Protein AF-A0A1C7MAW8-F1 (afdb_monomer)

InterPro domains:
  IPR027267 AH/BAR domain superfamily [G3DSA:1.20.1270.60] (15-194)
  IPR027267 AH/BAR domain superfamily [SSF103657] (23-193)

Radius of gyration: 34.43 Å; Cα contacts (8 Å, |Δi|>4): 102; chains: 1; bounding box: 70×34×112 Å

Foldseek 3Di:
DDPLDPVVVPPPDDDDPPDPCVQVLNSQCPVPNVSVVNVLVVLVVVLVVLVVVVVVLVCCLPPPLVVVLVVLVVVLVVCCVVCVPPDDPVVNVVSVVVSVVSVVVSVVSVVVCVSVVVSVVSVLSVVLVVLVVVLVVLVVQLVVLVVQLVVLVVLLVVLVVVLVVDDDPVNVVSVVVNVVSVVVNVVSCVRNPVSVVVSVVSVVVSSVSVVVVCVCPPPVVVPD

Secondary structure (DSSP, 8-state):
--TT-GGGGS-TT---TT-GGG-HHHHTTTTTTHHHHHHHHHHHHHHHHHHHHHHHHHHIIIIIIHHHHHHHHHHHHHHHHHHTTTS-HHHHHHHHHHHHHHHHHHHHHHHTTHHHHHHHTTTTHHHHHHHHHHHHHHHHHHHHHHHHHHHHHHHHHHHHHHHHH--THHHHHHHHHHHHHHHHHHHHHHHHHHHHHHHHHHHHHHHHHHHHHHHHHSGGGG--

Sequence (224 aa):
VSTMSLSKYARSGSSDFVNRSLNFCNVIWGLGDEGIEVLFACMCGAMRTMEELGNFWKERCMQIQAGYIQVFTEMWGEYRGARAACVTGDTLARDGQVGSSHLLIIQQIKMEGQTAAFLHKHTYQVPIEKEFKMKQMQELYVNKAWEKYELDCMRINSYTAQSMLMQGKNLEKIQLKLEWVQQTVQVNEHGYVPERMVLTRISLCIKSSLNSVQRRHGPEAQTQ

Mean predicted aligned error: 13.98 Å

Nearest PDB structures (foldseek):
  5c1f-assembly1_B  TM=7.048E-01  e=1.863E-04  Schizosaccharomyces pombe 972h-
  8otz-assembly1_DR  TM=4.138E-01  e=9.899E-01  Bos taurus
  5i6j-assembly1_A-2  TM=4.059E-01  e=1.827E+00  Homo sapiens
  8otz-assembly1_EP  TM=3.885E-01  e=6.221E+00  Bos taurus

pLDDT: mean 76.22, std 15.71, range [33.53, 96.44]

Structure (mmCIF, N/CA/C/O backbone):
data_AF-A0A1C7MAW8-F1
#
_entry.id   AF-A0A1C7MAW8-F1
#
loop_
_atom_site.group_PDB
_atom_site.id
_atom_site.type_symbol
_atom_site.label_atom_id
_atom_site.label_alt_id
_atom_site.label_comp_id
_atom_site.label_asym_id
_atom_site.label_entity_id
_atom_site.label_seq_id
_atom_site.pdbx_PDB_ins_code
_atom_site.Cartn_x
_atom_site.Cartn_y
_atom_site.Cartn_z
_atom_site.occupancy
_atom_site.B_iso_or_equiv
_atom_site.auth_seq_id
_atom_site.auth_comp_id
_atom_site.auth_asym_id
_atom_site.auth_atom_id
_atom_site.pdbx_PDB_model_num
ATOM 1 N N . VAL A 1 1 ? 6.101 -17.598 -21.748 1.00 38.59 1 VAL A N 1
ATOM 2 C CA . VAL A 1 1 ? 4.796 -17.408 -21.071 1.00 38.59 1 VAL A CA 1
ATOM 3 C C . VAL A 1 1 ? 4.939 -16.208 -20.154 1.00 38.59 1 VAL A C 1
ATOM 5 O O . VAL A 1 1 ? 5.623 -16.308 -19.145 1.00 38.59 1 VAL A O 1
ATOM 8 N N . SER A 1 2 ? 4.429 -15.048 -20.567 1.00 33.53 2 SER A N 1
ATOM 9 C CA . SER A 1 2 ? 4.632 -13.782 -19.853 1.00 33.53 2 SER A CA 1
ATOM 10 C C . SER A 1 2 ? 3.857 -13.779 -18.537 1.00 33.53 2 SER A C 1
ATOM 12 O O . SER A 1 2 ? 2.629 -13.731 -18.522 1.00 33.53 2 SER A O 1
ATOM 14 N N . THR A 1 3 ? 4.580 -13.806 -17.424 1.00 42.62 3 THR A N 1
ATOM 15 C CA . THR A 1 3 ? 4.057 -13.748 -16.049 1.00 42.62 3 THR A CA 1
ATOM 16 C C . THR A 1 3 ? 3.387 -12.415 -15.694 1.00 42.62 3 THR A C 1
ATOM 18 O O . THR A 1 3 ? 2.818 -12.293 -14.615 1.00 42.62 3 THR A O 1
ATOM 21 N N . MET A 1 4 ? 3.400 -11.435 -16.603 1.00 45.38 4 MET A N 1
ATOM 22 C CA . MET A 1 4 ? 2.827 -10.097 -16.410 1.00 45.38 4 MET A CA 1
ATOM 23 C C . MET A 1 4 ? 1.410 -9.930 -16.973 1.00 45.38 4 MET A C 1
ATOM 25 O O . MET A 1 4 ? 0.838 -8.847 -16.881 1.00 45.38 4 MET A O 1
ATOM 29 N N . SER A 1 5 ? 0.824 -10.973 -17.571 1.00 47.81 5 SER A N 1
ATOM 30 C CA . SER A 1 5 ? -0.522 -10.846 -18.131 1.00 47.81 5 SER A CA 1
ATOM 31 C C . SER A 1 5 ? -1.580 -10.935 -17.031 1.00 47.81 5 SER A C 1
ATOM 33 O O . SER A 1 5 ? -1.914 -12.015 -16.539 1.00 47.81 5 SER A O 1
ATOM 35 N N . LEU A 1 6 ? -2.148 -9.781 -16.679 1.00 53.53 6 LEU A N 1
ATOM 36 C CA . LEU A 1 6 ? -3.289 -9.652 -15.763 1.00 53.53 6 LEU A CA 1
ATOM 37 C C . LEU A 1 6 ? -4.597 -10.217 -16.344 1.00 53.53 6 LEU A C 1
ATOM 39 O O . LEU A 1 6 ? -5.614 -10.244 -15.654 1.00 53.53 6 LEU A O 1
ATOM 43 N N . SER A 1 7 ? -4.572 -10.725 -17.581 1.00 54.69 7 SER A N 1
ATOM 44 C CA . SER A 1 7 ? -5.723 -11.342 -18.250 1.00 54.69 7 SER A CA 1
ATOM 45 C C . SER A 1 7 ? -6.338 -12.500 -17.463 1.00 54.69 7 SER A C 1
ATOM 47 O O . SER A 1 7 ? -7.539 -12.716 -17.556 1.00 54.69 7 SER A O 1
ATOM 49 N N . LYS A 1 8 ? -5.562 -13.198 -16.624 1.00 50.53 8 LYS A N 1
ATOM 50 C CA . LYS A 1 8 ? -6.087 -14.265 -15.753 1.00 50.53 8 LYS A CA 1
ATOM 51 C C . LYS A 1 8 ? -7.012 -13.766 -14.632 1.00 50.53 8 LYS A C 1
ATOM 53 O O . LYS A 1 8 ? -7.765 -14.561 -14.082 1.00 50.53 8 LYS A O 1
ATOM 58 N N . TYR A 1 9 ? -6.957 -12.476 -14.292 1.00 54.62 9 TYR A N 1
ATOM 59 C CA . TYR A 1 9 ? -7.864 -11.842 -13.328 1.00 54.62 9 TYR A CA 1
ATOM 60 C C . TYR A 1 9 ? -9.061 -11.166 -14.014 1.00 54.62 9 TYR A C 1
ATOM 62 O O . TYR A 1 9 ? -10.001 -10.746 -13.339 1.00 54.62 9 TYR A O 1
ATOM 70 N N . ALA A 1 10 ? -9.061 -11.081 -15.349 1.00 51.09 10 ALA A N 1
ATOM 71 C CA . ALA A 1 10 ? -10.217 -10.629 -16.105 1.00 51.09 10 ALA A CA 1
ATOM 72 C C . ALA A 1 10 ? -11.251 -11.763 -16.151 1.00 51.09 10 ALA A C 1
ATOM 74 O O . ALA A 1 10 ? -10.981 -12.857 -16.648 1.00 51.09 10 ALA A O 1
ATOM 75 N N . ARG A 1 11 ? -12.446 -11.525 -15.601 1.00 48.31 11 ARG A N 1
ATOM 76 C CA . ARG A 1 11 ? -13.537 -12.502 -15.650 1.00 48.31 11 ARG A CA 1
ATOM 77 C C . ARG A 1 11 ? -13.941 -12.746 -17.105 1.00 48.31 11 ARG A C 1
ATOM 79 O O . ARG A 1 11 ? -14.408 -11.835 -17.783 1.00 48.31 11 ARG A O 1
ATOM 86 N N . SER A 1 12 ? -13.755 -13.984 -17.562 1.00 44.22 12 SER A N 1
ATOM 87 C CA . SER A 1 12 ? -14.190 -14.462 -18.876 1.00 44.22 12 SER A CA 1
ATOM 88 C C . SER A 1 12 ? -15.713 -14.335 -18.983 1.00 44.22 12 SER A C 1
ATOM 90 O O . SER A 1 12 ? -16.432 -15.103 -18.345 1.00 44.22 12 SER A O 1
ATOM 92 N N . GLY A 1 13 ? -16.201 -13.338 -19.730 1.00 45.41 13 GLY A N 1
ATOM 93 C CA . GLY A 1 13 ? -17.615 -13.260 -20.115 1.00 45.41 13 GLY A CA 1
ATOM 94 C C . GLY A 1 13 ? -18.337 -11.912 -20.012 1.00 45.41 13 GLY A C 1
ATOM 95 O O . GLY A 1 13 ? -19.548 -11.913 -20.199 1.00 45.41 13 GLY A O 1
ATOM 96 N N . SER A 1 14 ? -17.686 -10.774 -19.739 1.00 34.75 14 SER A N 1
ATOM 97 C CA . SER A 1 14 ? -18.405 -9.483 -19.755 1.00 34.75 14 SER A CA 1
ATOM 98 C C . SER A 1 14 ? -18.149 -8.706 -21.039 1.00 34.75 14 SER A C 1
ATOM 100 O O . SER A 1 14 ? -17.059 -8.178 -21.249 1.00 34.75 14 SER A O 1
ATOM 102 N N . SER A 1 15 ? -19.194 -8.621 -21.858 1.00 39.16 15 SER A N 1
ATOM 103 C CA . SER A 1 15 ? -19.347 -7.612 -22.902 1.00 39.16 15 SER A CA 1
ATOM 104 C C . SER A 1 15 ? -19.136 -6.211 -22.309 1.00 39.16 15 SER A C 1
ATOM 106 O O . SER A 1 15 ? -19.594 -5.920 -21.203 1.00 39.16 15 SER A O 1
ATOM 108 N N . ASP A 1 16 ? -18.454 -5.377 -23.084 1.00 40.81 16 ASP A N 1
ATOM 109 C CA . ASP A 1 16 ? -18.512 -3.916 -23.086 1.00 40.81 16 ASP A CA 1
ATOM 110 C C . ASP A 1 16 ? -17.850 -3.116 -21.948 1.00 40.81 16 ASP A C 1
ATOM 112 O O . ASP A 1 16 ? -18.243 -3.101 -20.781 1.00 40.81 16 ASP A O 1
ATOM 116 N N . PHE A 1 17 ? -16.896 -2.292 -22.391 1.00 46.22 17 PHE A N 1
ATOM 117 C CA . PHE A 1 17 ? -16.191 -1.188 -21.726 1.00 46.22 17 PHE A CA 1
ATOM 118 C C . PHE A 1 17 ? -17.097 -0.079 -21.134 1.00 46.22 17 PHE A C 1
ATOM 120 O O . PHE A 1 17 ? -16.620 0.998 -20.787 1.00 46.22 17 PHE A O 1
ATOM 127 N N . VAL A 1 18 ? -18.403 -0.313 -20.989 1.00 48.59 18 VAL A N 1
ATOM 128 C CA . VAL A 1 18 ? -19.394 0.684 -20.548 1.00 48.59 18 VAL A CA 1
ATOM 129 C C . VAL A 1 18 ? -19.549 0.710 -19.022 1.00 48.59 18 VAL A C 1
ATOM 131 O O . VAL A 1 18 ? -20.085 1.664 -18.453 1.00 48.59 18 VAL A O 1
ATOM 134 N N . ASN A 1 19 ? -19.057 -0.301 -18.302 1.00 44.66 19 ASN A N 1
ATOM 135 C CA . ASN A 1 19 ? -19.299 -0.386 -16.868 1.00 44.66 19 ASN A CA 1
ATOM 136 C C . ASN A 1 19 ? -18.197 0.309 -16.050 1.00 44.66 19 ASN A C 1
ATOM 138 O O . ASN A 1 19 ? -17.104 -0.219 -15.863 1.00 44.66 19 ASN A O 1
ATOM 142 N N . ARG A 1 20 ? -18.514 1.478 -15.475 1.00 50.97 20 ARG A N 1
ATOM 143 C CA . ARG A 1 20 ? -17.666 2.245 -14.533 1.00 50.97 20 ARG A CA 1
ATOM 144 C C . ARG A 1 20 ? -17.160 1.406 -13.340 1.00 50.97 20 ARG A C 1
ATOM 146 O O . ARG A 1 20 ? -16.199 1.802 -12.675 1.00 50.97 20 ARG A O 1
ATOM 153 N N . SER A 1 21 ? -17.791 0.258 -13.080 1.00 50.59 21 SER A N 1
ATOM 154 C CA . SER A 1 21 ? -17.375 -0.752 -12.097 1.00 50.59 21 SER A CA 1
ATOM 155 C C . SER A 1 21 ? -16.121 -1.551 -12.491 1.00 50.59 21 SER A C 1
ATOM 157 O O . SER A 1 21 ? -15.461 -2.077 -11.603 1.00 50.59 21 SER A O 1
ATOM 159 N N . LEU A 1 22 ? -15.740 -1.579 -13.775 1.00 51.81 22 LEU A N 1
ATOM 160 C CA . LEU A 1 22 ? -14.508 -2.200 -14.286 1.00 51.81 22 LEU A CA 1
ATOM 161 C C . LEU A 1 22 ? -13.339 -1.215 -14.417 1.00 51.81 22 LEU A C 1
ATOM 163 O O . LEU A 1 22 ? -12.271 -1.593 -14.896 1.00 51.81 22 LEU A O 1
ATOM 167 N N . ASN A 1 23 ? -13.503 0.043 -13.983 1.00 57.81 23 ASN A N 1
ATOM 168 C CA . ASN A 1 23 ? -12.358 0.939 -13.847 1.00 57.81 23 ASN A CA 1
ATOM 169 C C . ASN A 1 23 ? -11.307 0.238 -12.987 1.00 57.81 23 ASN A C 1
ATOM 171 O O . ASN A 1 23 ? -11.624 -0.193 -11.884 1.00 57.81 23 ASN A O 1
ATOM 175 N N . PHE A 1 24 ? -10.082 0.128 -13.500 1.00 60.03 24 PHE A N 1
ATOM 176 C CA . PHE A 1 24 ? -8.960 -0.545 -12.847 1.00 60.03 24 PHE A CA 1
ATOM 177 C C . PHE A 1 24 ? -8.891 -0.203 -11.346 1.00 60.03 24 PHE A C 1
ATOM 179 O O . PHE A 1 24 ? -8.982 -1.097 -10.509 1.00 60.03 24 PHE A O 1
ATOM 186 N N . CYS A 1 25 ? -8.948 1.080 -10.978 1.00 61.06 25 CYS A N 1
ATOM 187 C CA . CYS A 1 25 ? -8.976 1.525 -9.579 1.00 61.06 25 CYS A CA 1
ATOM 188 C C . CYS A 1 25 ? -10.158 1.045 -8.710 1.00 61.06 25 CYS A C 1
ATOM 190 O O . CYS A 1 25 ? -10.098 1.230 -7.503 1.00 61.06 25 CYS A O 1
ATOM 192 N N . ASN A 1 26 ? -11.219 0.451 -9.253 1.00 62.38 26 ASN A N 1
ATOM 193 C CA . ASN A 1 26 ? -12.349 -0.098 -8.492 1.00 62.38 26 ASN A CA 1
ATOM 194 C C . ASN A 1 26 ? -12.250 -1.617 -8.276 1.00 62.38 26 ASN A C 1
ATOM 196 O O . ASN A 1 26 ? -12.883 -2.130 -7.358 1.00 62.38 26 ASN A O 1
ATOM 200 N N . VAL A 1 27 ? -11.445 -2.326 -9.074 1.00 65.62 27 VAL A N 1
ATOM 201 C CA . VAL A 1 27 ? -11.355 -3.800 -9.057 1.00 65.62 27 VAL A CA 1
ATOM 202 C C . VAL A 1 27 ? -10.158 -4.303 -8.238 1.00 65.62 27 VAL A C 1
ATOM 204 O O . VAL A 1 27 ? -10.189 -5.412 -7.715 1.00 65.62 27 VAL A O 1
ATOM 207 N N . ILE A 1 28 ? -9.119 -3.480 -8.073 1.00 66.75 28 ILE A N 1
ATOM 208 C CA . ILE A 1 28 ? -7.830 -3.891 -7.481 1.00 66.75 28 ILE A CA 1
ATOM 209 C C . ILE A 1 28 ? -7.910 -4.159 -5.967 1.00 66.75 28 ILE A C 1
ATOM 211 O O . ILE A 1 28 ? -7.072 -4.872 -5.430 1.00 66.75 28 ILE A O 1
ATOM 215 N N . TRP A 1 29 ? -8.894 -3.609 -5.252 1.00 69.69 29 TRP A N 1
ATOM 216 C CA . TRP A 1 29 ? -8.826 -3.552 -3.784 1.00 69.69 29 TRP A CA 1
ATOM 217 C C . TRP A 1 29 ? -8.996 -4.893 -3.059 1.00 69.69 29 TRP A C 1
ATOM 219 O O . TRP A 1 29 ? -8.574 -4.969 -1.915 1.00 69.69 29 TRP A O 1
ATOM 229 N N . GLY A 1 30 ? -9.524 -5.944 -3.702 1.00 66.12 30 GLY A N 1
ATOM 230 C CA . GLY A 1 30 ? -9.564 -7.307 -3.142 1.00 66.12 30 GLY A CA 1
ATOM 231 C C . GLY A 1 30 ? -10.107 -7.420 -1.704 1.00 66.12 30 GLY A C 1
ATOM 232 O O . GLY A 1 30 ? -10.677 -6.485 -1.146 1.00 66.12 30 GLY A O 1
ATOM 233 N N . LEU A 1 31 ? -9.951 -8.591 -1.089 1.00 63.53 31 LEU A N 1
ATOM 234 C CA . LEU A 1 31 ? -9.988 -8.719 0.370 1.00 63.53 31 LEU A CA 1
ATOM 235 C C . LEU A 1 31 ? -8.561 -8.462 0.866 1.00 63.53 31 LEU A C 1
ATOM 237 O O . LEU A 1 31 ? -7.639 -9.100 0.378 1.00 63.53 31 LEU A O 1
ATOM 241 N N . GLY A 1 32 ? -8.369 -7.514 1.786 1.00 68.50 32 GLY A N 1
ATOM 242 C CA . GLY A 1 32 ? -7.041 -7.226 2.345 1.00 68.50 32 GLY A CA 1
ATOM 243 C C . GLY A 1 32 ? -6.058 -6.529 1.394 1.00 68.50 32 GLY A C 1
ATOM 244 O O . GLY A 1 32 ? -4.858 -6.693 1.563 1.00 68.50 32 GLY A O 1
ATOM 245 N N . ASP A 1 33 ? -6.537 -5.760 0.407 1.00 74.44 33 ASP A N 1
ATOM 246 C CA . ASP A 1 33 ? -5.700 -4.936 -0.485 1.00 74.44 33 ASP A CA 1
ATOM 247 C C . ASP A 1 33 ? -4.689 -5.690 -1.380 1.00 74.44 33 ASP A C 1
ATOM 249 O O . ASP A 1 33 ? -3.777 -5.071 -1.932 1.00 74.44 33 ASP A O 1
ATOM 253 N N . GLU A 1 34 ? -4.861 -6.997 -1.602 1.00 71.81 34 GLU A N 1
ATOM 254 C CA . GLU A 1 34 ? -3.909 -7.839 -2.356 1.00 71.81 34 GLU A CA 1
ATOM 255 C C . GLU A 1 34 ? -3.533 -7.290 -3.746 1.00 71.81 34 GLU A C 1
ATOM 257 O O . GLU A 1 34 ? -2.407 -7.458 -4.221 1.00 71.81 34 GLU A O 1
ATOM 262 N N . GLY A 1 35 ? -4.448 -6.597 -4.427 1.00 76.56 35 GLY A N 1
ATOM 263 C CA . GLY A 1 35 ? -4.158 -6.067 -5.757 1.00 76.56 35 GLY A CA 1
ATOM 264 C C . GLY A 1 35 ? -3.192 -4.877 -5.766 1.00 76.56 35 GLY A C 1
ATOM 265 O O . GLY A 1 35 ? -2.655 -4.554 -6.827 1.00 76.56 35 GLY A O 1
ATOM 266 N N . ILE A 1 36 ? -2.925 -4.227 -4.628 1.00 78.56 36 ILE A N 1
ATOM 267 C CA . ILE A 1 36 ? -1.970 -3.108 -4.562 1.00 78.56 36 ILE A CA 1
ATOM 268 C C . ILE A 1 36 ? -0.541 -3.586 -4.810 1.00 78.56 36 ILE A C 1
ATOM 270 O O . ILE A 1 36 ? 0.221 -2.904 -5.493 1.00 78.56 36 ILE A O 1
ATOM 274 N N . GLU A 1 37 ? -0.171 -4.767 -4.320 1.00 78.62 37 GLU A N 1
ATOM 275 C CA . GLU A 1 37 ? 1.158 -5.326 -4.585 1.00 78.62 37 GLU A CA 1
ATOM 276 C C . GLU A 1 37 ? 1.346 -5.617 -6.074 1.00 78.62 37 GLU A C 1
ATOM 278 O O . GLU A 1 37 ? 2.384 -5.304 -6.659 1.00 78.62 37 GLU A O 1
ATOM 283 N N . VAL A 1 38 ? 0.300 -6.144 -6.715 1.00 79.62 38 VAL A N 1
ATOM 284 C CA . VAL A 1 38 ? 0.270 -6.382 -8.161 1.00 79.62 38 VAL A CA 1
ATOM 285 C C . VAL A 1 38 ? 0.379 -5.064 -8.931 1.00 79.62 38 VAL A C 1
ATOM 287 O O . VAL A 1 38 ? 1.112 -4.984 -9.919 1.00 79.62 38 VAL A O 1
ATOM 290 N N . LEU A 1 39 ? -0.304 -4.014 -8.465 1.00 79.38 39 LEU A N 1
ATOM 291 C CA . LEU A 1 39 ? -0.205 -2.670 -9.026 1.00 79.38 39 LEU A CA 1
ATOM 292 C C . LEU A 1 39 ? 1.228 -2.132 -8.933 1.00 79.38 39 LEU A C 1
ATOM 294 O O . LEU A 1 39 ? 1.768 -1.691 -9.945 1.00 79.38 39 LEU A O 1
ATOM 298 N N . PHE A 1 40 ? 1.862 -2.200 -7.760 1.00 79.62 40 PHE A N 1
ATOM 299 C CA . PHE A 1 40 ? 3.242 -1.744 -7.584 1.00 79.62 40 PHE A CA 1
ATOM 300 C C . PHE A 1 40 ? 4.227 -2.556 -8.424 1.00 79.62 40 PHE A C 1
ATOM 302 O O . PHE A 1 40 ? 5.083 -1.974 -9.088 1.00 79.62 40 PHE A O 1
ATOM 309 N N . ALA A 1 41 ? 4.068 -3.878 -8.492 1.00 81.44 41 ALA A N 1
ATOM 310 C CA . ALA A 1 41 ? 4.879 -4.725 -9.360 1.00 81.44 41 ALA A CA 1
ATOM 311 C C . ALA A 1 41 ? 4.727 -4.340 -10.843 1.00 81.44 41 ALA A C 1
ATOM 313 O O . ALA A 1 41 ? 5.717 -4.285 -11.576 1.00 81.44 41 ALA A O 1
ATOM 314 N N . CYS A 1 42 ? 3.507 -4.019 -11.281 1.00 81.50 42 CYS A N 1
ATOM 315 C CA . CYS A 1 42 ? 3.234 -3.557 -12.639 1.00 81.50 42 CYS A CA 1
ATOM 316 C C . CYS A 1 42 ? 3.851 -2.177 -12.917 1.00 81.50 42 CYS A C 1
ATOM 318 O O . CYS A 1 42 ? 4.449 -1.986 -13.974 1.00 81.50 42 CYS A O 1
ATOM 320 N N . MET A 1 43 ? 3.742 -1.227 -11.981 1.00 78.88 43 MET A N 1
ATOM 321 C CA . MET A 1 43 ? 4.338 0.110 -12.108 1.00 78.88 43 MET A CA 1
ATOM 322 C C . MET A 1 43 ? 5.869 0.031 -12.181 1.00 78.88 43 MET A C 1
ATOM 324 O O . MET A 1 43 ? 6.463 0.600 -13.096 1.00 78.88 43 MET A O 1
ATOM 328 N N . CYS A 1 44 ? 6.494 -0.756 -11.300 1.00 81.06 44 CYS A N 1
ATOM 329 C CA . CYS A 1 44 ? 7.928 -1.048 -11.343 1.00 81.06 44 CYS A CA 1
ATOM 330 C C . CYS A 1 44 ? 8.348 -1.706 -12.665 1.00 81.06 44 CYS A C 1
ATOM 332 O O . CYS A 1 44 ? 9.376 -1.351 -13.240 1.00 81.06 44 CYS A O 1
ATOM 334 N N . GLY A 1 45 ? 7.563 -2.674 -13.151 1.00 80.44 45 GLY A N 1
ATOM 335 C CA . GLY A 1 45 ? 7.815 -3.342 -14.427 1.00 80.44 45 GLY A CA 1
ATOM 336 C C . GLY A 1 45 ? 7.777 -2.370 -15.603 1.00 80.44 45 GLY A C 1
ATOM 337 O O . GLY A 1 45 ? 8.715 -2.341 -16.393 1.00 80.44 45 GLY A O 1
ATOM 338 N N . ALA A 1 46 ? 6.750 -1.519 -15.668 1.00 80.75 46 ALA A N 1
ATOM 339 C CA . ALA A 1 46 ? 6.625 -0.493 -16.699 1.00 80.75 46 ALA A CA 1
ATOM 340 C C . ALA A 1 46 ? 7.808 0.487 -16.682 1.00 80.75 46 ALA A C 1
ATOM 342 O O . ALA A 1 46 ? 8.356 0.798 -17.737 1.00 80.75 46 ALA A O 1
ATOM 343 N N . MET A 1 47 ? 8.254 0.923 -15.497 1.00 78.50 47 MET A N 1
ATOM 344 C CA . MET A 1 47 ? 9.444 1.772 -15.369 1.00 78.50 47 MET A CA 1
ATOM 345 C C . MET A 1 47 ? 10.699 1.092 -15.922 1.00 78.50 47 MET A C 1
ATOM 347 O O . MET A 1 47 ? 11.429 1.710 -16.694 1.00 78.50 47 MET A O 1
ATOM 351 N N . ARG A 1 48 ? 10.921 -0.186 -15.586 1.00 82.12 48 ARG A N 1
ATOM 352 C CA . ARG A 1 48 ? 12.069 -0.954 -16.086 1.00 82.12 48 ARG A CA 1
ATOM 353 C C . ARG A 1 48 ? 12.039 -1.102 -17.605 1.00 82.12 48 ARG A C 1
ATOM 355 O O . ARG A 1 48 ? 13.042 -0.841 -18.255 1.00 82.12 48 ARG A O 1
ATOM 362 N N . THR A 1 49 ? 10.891 -1.454 -18.183 1.00 83.62 49 THR A N 1
ATOM 363 C CA . THR A 1 49 ? 10.750 -1.575 -19.644 1.00 83.62 49 THR A CA 1
ATOM 364 C C . THR A 1 49 ? 11.014 -0.245 -20.351 1.00 83.62 49 THR A C 1
ATOM 366 O O . THR A 1 49 ? 11.626 -0.217 -21.416 1.00 83.62 49 THR A O 1
ATOM 369 N N . MET A 1 50 ? 10.599 0.875 -19.756 1.00 79.25 50 MET A N 1
ATOM 370 C CA . MET A 1 50 ? 10.877 2.204 -20.304 1.00 79.25 50 MET A CA 1
ATOM 371 C C . MET A 1 50 ? 12.362 2.590 -20.201 1.00 79.25 50 MET A C 1
ATOM 373 O O . MET A 1 50 ? 12.888 3.230 -21.112 1.00 79.25 50 MET A O 1
ATOM 377 N N . GLU A 1 51 ? 13.057 2.179 -19.139 1.00 81.38 51 GLU A N 1
ATOM 378 C CA . GLU A 1 51 ? 14.513 2.332 -19.011 1.00 81.38 51 GLU A CA 1
ATOM 379 C C . GLU A 1 51 ? 15.268 1.470 -20.037 1.00 81.38 51 GLU A C 1
ATOM 381 O O . GLU A 1 51 ? 16.160 1.966 -20.726 1.00 81.38 51 GLU A O 1
ATOM 386 N N . GLU A 1 52 ? 14.869 0.207 -20.204 1.00 84.69 52 GLU A N 1
ATOM 387 C CA . GLU A 1 52 ? 15.413 -0.708 -21.215 1.00 84.69 52 GLU A CA 1
ATOM 388 C C . GLU A 1 52 ? 15.235 -0.151 -22.631 1.00 84.69 52 GLU A C 1
ATOM 390 O O . GLU A 1 52 ? 16.177 -0.164 -23.424 1.00 84.69 52 GLU A O 1
ATOM 395 N N . LEU A 1 53 ? 14.063 0.414 -22.937 1.00 83.25 53 LEU A N 1
ATOM 396 C CA . LEU A 1 53 ? 13.803 1.080 -24.213 1.00 83.25 53 LEU A CA 1
ATOM 397 C C . LEU A 1 53 ? 14.720 2.296 -24.414 1.00 83.25 53 LEU A C 1
ATOM 399 O O . LEU A 1 53 ? 15.263 2.493 -25.501 1.00 83.25 53 LEU A O 1
ATOM 403 N N . GLY A 1 54 ? 14.932 3.098 -23.368 1.00 79.62 54 GLY A N 1
ATOM 404 C CA . GLY A 1 54 ? 15.882 4.211 -23.400 1.00 79.62 54 GLY A CA 1
ATOM 405 C C . GLY A 1 54 ? 17.316 3.749 -23.681 1.00 79.62 54 GLY A C 1
ATOM 406 O O . GLY A 1 54 ? 18.003 4.329 -24.526 1.00 79.62 54 GLY A O 1
ATOM 407 N N . ASN A 1 55 ? 17.750 2.672 -23.027 1.00 82.62 55 ASN A N 1
ATOM 408 C CA . ASN A 1 55 ? 19.069 2.077 -23.236 1.00 82.62 55 ASN A CA 1
ATOM 409 C C . ASN A 1 55 ? 19.225 1.504 -24.650 1.00 82.62 55 ASN A C 1
ATOM 411 O O . ASN A 1 55 ? 20.245 1.759 -25.288 1.00 82.62 55 ASN A O 1
ATOM 415 N N . PHE A 1 56 ? 18.200 0.830 -25.177 1.00 83.62 56 PHE A N 1
ATOM 416 C CA . PHE A 1 56 ? 18.176 0.328 -26.551 1.00 83.62 56 PHE A CA 1
ATOM 417 C C . PHE A 1 56 ? 18.400 1.449 -27.573 1.00 83.62 56 PHE A C 1
ATOM 419 O O . PHE A 1 56 ? 19.259 1.338 -28.451 1.00 83.62 56 PHE A O 1
ATOM 426 N N . TRP A 1 57 ? 17.673 2.564 -27.446 1.00 79.38 57 TRP A N 1
ATOM 427 C CA . TRP A 1 57 ? 17.836 3.700 -28.356 1.00 79.38 57 TRP A CA 1
ATOM 428 C C . TRP A 1 57 ? 19.197 4.376 -28.207 1.00 79.38 57 TRP A C 1
ATOM 430 O O . TRP A 1 57 ? 19.805 4.765 -29.207 1.00 79.38 57 TRP A O 1
ATOM 440 N N . LYS A 1 58 ? 19.717 4.471 -26.978 1.00 80.69 58 LYS A N 1
ATOM 441 C CA . LYS A 1 58 ? 21.063 4.992 -26.718 1.00 80.69 58 LYS A CA 1
ATOM 442 C C . LYS A 1 58 ? 22.133 4.134 -27.391 1.00 80.69 58 LYS A C 1
ATOM 444 O O . LYS A 1 58 ? 23.008 4.686 -28.056 1.00 80.69 58 LYS A O 1
ATOM 449 N N . GLU A 1 59 ? 22.052 2.813 -27.260 1.00 83.69 59 GLU A N 1
ATOM 450 C CA . GLU A 1 59 ? 22.981 1.872 -27.889 1.00 83.69 59 GLU A CA 1
ATOM 451 C C . GLU A 1 59 ? 22.880 1.927 -29.418 1.00 83.69 59 GLU A C 1
ATOM 453 O O . GLU A 1 59 ? 23.889 2.111 -30.101 1.00 83.69 59 GLU A O 1
ATOM 458 N N . ARG A 1 60 ? 21.663 1.888 -29.969 1.00 82.06 60 ARG A N 1
ATOM 459 C CA . ARG A 1 60 ? 21.432 1.972 -31.417 1.00 82.06 60 ARG A CA 1
ATOM 460 C C . ARG A 1 60 ? 21.990 3.262 -32.024 1.00 82.06 60 ARG A C 1
ATOM 462 O O . ARG A 1 60 ? 22.650 3.209 -33.061 1.00 82.06 60 ARG A O 1
ATOM 469 N N . CYS A 1 61 ? 21.772 4.405 -31.376 1.00 78.44 61 CYS A N 1
ATOM 470 C CA . CYS A 1 61 ? 22.283 5.693 -31.846 1.00 78.44 61 CYS A CA 1
ATOM 471 C C . CYS A 1 61 ? 23.792 5.852 -31.667 1.00 78.44 61 CYS A C 1
ATOM 473 O O . CYS A 1 61 ? 24.471 6.269 -32.604 1.00 78.44 61 CYS A O 1
ATOM 475 N N . MET A 1 62 ? 24.313 5.578 -30.467 1.00 72.69 62 MET A N 1
ATOM 476 C CA . MET A 1 62 ? 25.710 5.874 -30.138 1.00 72.69 62 MET A CA 1
ATOM 477 C C . MET A 1 62 ? 26.682 4.794 -30.604 1.00 72.69 62 MET A C 1
ATOM 479 O O . MET A 1 62 ? 27.760 5.144 -31.063 1.00 72.69 62 MET A O 1
ATOM 483 N N . GLN A 1 63 ? 26.333 3.512 -30.489 1.00 71.00 63 GLN A N 1
ATOM 484 C CA . GLN A 1 63 ? 27.269 2.425 -30.791 1.00 71.00 63 GLN A CA 1
ATOM 485 C C . GLN A 1 63 ? 27.187 1.998 -32.254 1.00 71.00 63 GLN A C 1
ATOM 487 O O . GLN A 1 63 ? 28.205 1.875 -32.927 1.00 71.00 63 GLN A O 1
ATOM 492 N N . ILE A 1 64 ? 25.973 1.799 -32.769 1.00 77.06 64 ILE A N 1
ATOM 493 C CA . ILE A 1 64 ? 25.793 1.225 -34.107 1.00 77.06 64 ILE A CA 1
ATOM 494 C C . ILE A 1 64 ? 25.836 2.326 -35.163 1.00 77.06 64 ILE A C 1
ATOM 496 O O . ILE A 1 64 ? 26.670 2.307 -36.066 1.00 77.06 64 ILE A O 1
ATOM 500 N N . GLN A 1 65 ? 24.941 3.308 -35.052 1.00 77.69 65 GLN A N 1
ATOM 501 C CA . GLN A 1 65 ? 24.747 4.279 -36.122 1.00 77.69 65 GLN A CA 1
ATOM 502 C C . GLN A 1 65 ? 25.907 5.284 -36.213 1.00 77.69 65 GLN A C 1
ATOM 504 O O . GLN A 1 65 ? 26.369 5.569 -37.315 1.00 77.69 65 GLN A O 1
ATOM 509 N N . ALA A 1 66 ? 26.411 5.798 -35.083 1.00 79.56 66 ALA A N 1
ATOM 510 C CA . ALA A 1 66 ? 27.545 6.728 -35.088 1.00 79.56 66 ALA A CA 1
ATOM 511 C C . ALA A 1 66 ? 28.860 6.053 -35.521 1.00 79.56 66 ALA A C 1
ATOM 513 O O . ALA A 1 66 ? 29.586 6.623 -36.333 1.00 79.56 66 ALA A O 1
ATOM 514 N N . GLY A 1 67 ? 29.125 4.824 -35.056 1.00 82.31 67 GLY A N 1
ATOM 515 C CA . GLY A 1 67 ? 30.282 4.037 -35.494 1.00 82.31 67 GLY A CA 1
ATOM 516 C C . GLY A 1 67 ? 30.234 3.707 -36.989 1.00 82.31 67 GLY A C 1
ATOM 517 O O . GLY A 1 67 ? 31.230 3.870 -37.690 1.00 82.31 67 GLY A O 1
ATOM 518 N N . TYR A 1 68 ? 29.057 3.343 -37.513 1.00 82.62 68 TYR A N 1
ATOM 519 C CA . TYR A 1 68 ? 28.856 3.146 -38.952 1.00 82.62 68 TYR A CA 1
ATOM 520 C C . TYR A 1 68 ? 29.156 4.413 -39.761 1.00 82.62 68 TYR A C 1
ATOM 522 O O . TYR A 1 68 ? 29.865 4.337 -40.759 1.00 82.62 68 TYR A O 1
ATOM 530 N N . ILE A 1 69 ? 28.658 5.581 -39.333 1.00 82.69 69 ILE A N 1
ATOM 531 C CA . ILE A 1 69 ? 28.931 6.852 -40.025 1.00 82.69 69 ILE A CA 1
ATOM 532 C C . ILE A 1 69 ? 30.421 7.178 -39.997 1.00 82.69 69 ILE A C 1
ATOM 534 O O . ILE A 1 69 ? 30.943 7.656 -41.001 1.00 82.69 69 ILE A O 1
ATOM 538 N N . GLN A 1 70 ? 31.105 6.922 -38.882 1.00 84.00 70 GLN A N 1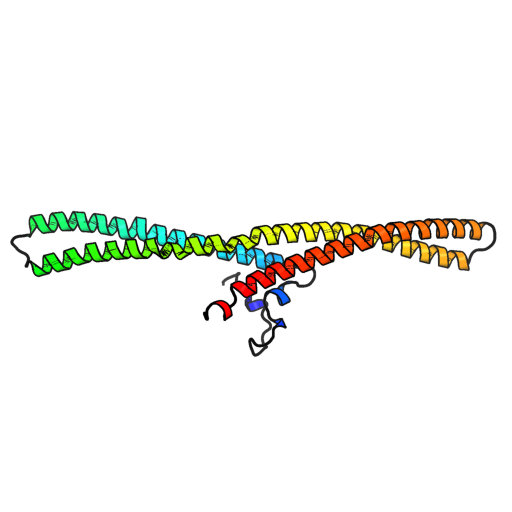
ATOM 539 C CA . GLN A 1 70 ? 32.540 7.155 -38.782 1.00 84.00 70 GLN A CA 1
ATOM 540 C C . GLN A 1 70 ? 33.305 6.312 -39.810 1.00 84.00 70 GLN A C 1
ATOM 542 O O . GLN A 1 70 ? 33.991 6.874 -40.661 1.00 84.00 70 GLN A O 1
ATOM 547 N N . VAL A 1 71 ? 33.094 4.991 -39.806 1.00 86.94 71 VAL A N 1
ATOM 548 C CA . VAL A 1 71 ? 33.734 4.070 -40.761 1.00 86.94 71 VAL A CA 1
ATOM 549 C C . VAL A 1 71 ? 33.358 4.420 -42.203 1.00 86.94 71 VAL A C 1
ATOM 551 O O . VAL A 1 71 ? 34.214 4.435 -43.082 1.00 86.94 71 VAL A O 1
ATOM 554 N N . PHE A 1 72 ? 32.088 4.750 -42.459 1.00 83.88 72 PHE A N 1
ATOM 555 C CA . PHE A 1 72 ? 31.625 5.168 -43.780 1.00 83.88 72 PHE A CA 1
ATOM 556 C C . PHE A 1 72 ? 32.318 6.450 -44.245 1.00 83.88 72 PHE A C 1
ATOM 558 O O . PHE A 1 72 ? 32.723 6.533 -45.397 1.00 83.88 72 PHE A O 1
ATOM 565 N N . THR A 1 73 ? 32.478 7.443 -43.369 1.00 81.69 73 THR A N 1
ATOM 566 C CA . THR A 1 73 ? 33.096 8.732 -43.713 1.00 81.69 73 THR A CA 1
ATOM 567 C C . THR A 1 73 ? 34.592 8.578 -43.977 1.00 81.69 73 THR A C 1
ATOM 569 O O . THR A 1 73 ? 35.097 9.165 -44.933 1.00 81.69 73 THR A O 1
ATOM 572 N N . GLU A 1 74 ? 35.281 7.761 -43.176 1.00 84.94 74 GLU A N 1
ATOM 573 C CA . GLU A 1 74 ? 36.693 7.408 -43.371 1.00 84.94 74 GLU A CA 1
ATOM 574 C C . GLU A 1 74 ? 36.889 6.676 -44.711 1.00 84.94 74 GLU A C 1
ATOM 576 O O . GLU A 1 74 ? 37.599 7.170 -45.590 1.00 84.94 74 GLU A O 1
ATOM 581 N N . MET A 1 75 ? 36.154 5.579 -44.932 1.00 82.25 75 MET A N 1
ATOM 582 C CA . MET A 1 75 ? 36.183 4.810 -46.184 1.00 82.25 75 MET A CA 1
ATOM 583 C C . MET A 1 75 ? 35.815 5.670 -47.402 1.00 82.25 75 MET A C 1
ATOM 585 O O . MET A 1 75 ? 36.426 5.554 -48.464 1.00 82.25 75 MET A O 1
ATOM 589 N N . TRP A 1 76 ? 34.811 6.540 -47.274 1.00 79.25 76 TRP A N 1
ATOM 590 C CA . TRP A 1 76 ? 34.361 7.416 -48.355 1.00 79.25 76 TRP A CA 1
ATOM 591 C C . TRP A 1 76 ? 35.400 8.480 -48.716 1.00 79.25 76 TRP A C 1
ATOM 593 O O . TRP A 1 76 ? 35.576 8.795 -49.895 1.00 79.25 76 TRP A O 1
ATOM 603 N N . GLY A 1 77 ? 36.103 9.022 -47.718 1.00 78.31 77 GLY A N 1
ATOM 604 C CA . GLY A 1 77 ? 37.220 9.938 -47.929 1.00 78.31 77 GLY A CA 1
ATOM 605 C C . GLY A 1 77 ? 38.338 9.290 -48.747 1.00 78.31 77 GLY A C 1
ATOM 606 O O . GLY A 1 77 ? 38.782 9.862 -49.746 1.00 78.31 77 GLY A O 1
ATOM 607 N N . GLU A 1 78 ? 38.725 8.066 -48.383 1.00 81.12 78 GLU A N 1
ATOM 608 C CA . GLU A 1 78 ?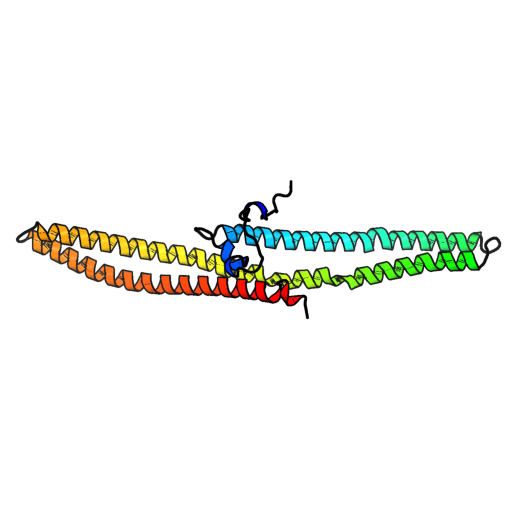 39.737 7.280 -49.099 1.00 81.12 78 GLU A CA 1
ATOM 609 C C . GLU A 1 78 ? 39.285 6.893 -50.515 1.00 81.12 78 GLU A C 1
ATOM 611 O O . GLU A 1 78 ? 40.019 7.093 -51.487 1.00 81.12 78 GLU A O 1
ATOM 616 N N . TYR A 1 79 ? 38.049 6.400 -50.661 1.00 74.06 79 TYR A N 1
ATOM 617 C CA . TYR A 1 79 ? 37.461 6.020 -51.949 1.00 74.06 79 TYR A CA 1
ATOM 618 C C . TYR A 1 79 ? 37.422 7.198 -52.927 1.00 74.06 79 TYR A C 1
ATOM 620 O O . TYR A 1 79 ? 37.818 7.060 -54.090 1.00 74.06 79 TYR A O 1
ATOM 628 N N . ARG A 1 80 ? 36.991 8.376 -52.451 1.00 71.75 80 ARG A N 1
ATOM 629 C CA . ARG A 1 80 ? 36.969 9.609 -53.245 1.00 71.75 80 ARG A CA 1
ATOM 630 C C . ARG A 1 80 ? 38.375 9.986 -53.709 1.00 71.75 80 ARG A C 1
ATOM 632 O O . ARG A 1 80 ? 38.539 10.311 -54.879 1.00 71.75 80 ARG A O 1
ATOM 639 N N . GLY A 1 81 ? 39.379 9.912 -52.834 1.00 72.31 81 GLY A N 1
ATOM 640 C CA . GLY A 1 81 ? 40.771 10.211 -53.186 1.00 72.31 81 GLY A CA 1
ATOM 641 C C . GLY A 1 81 ? 41.349 9.257 -54.238 1.00 72.31 81 GLY A C 1
ATOM 642 O O . GLY A 1 81 ? 42.012 9.700 -55.172 1.00 72.31 81 GLY A O 1
ATOM 643 N N . ALA A 1 82 ? 41.051 7.959 -54.133 1.00 73.62 82 ALA A N 1
ATOM 644 C CA . ALA A 1 82 ? 41.603 6.930 -55.016 1.00 73.62 82 ALA A CA 1
ATOM 645 C C . ALA A 1 82 ? 40.904 6.821 -56.385 1.00 73.62 82 ALA A C 1
ATOM 647 O O . ALA A 1 82 ? 41.520 6.370 -57.351 1.00 73.62 82 ALA A O 1
ATOM 648 N N . ARG A 1 83 ? 39.616 7.186 -56.490 1.00 66.31 83 ARG A N 1
ATOM 649 C CA . ARG A 1 83 ? 38.800 6.969 -57.703 1.00 66.31 83 ARG A CA 1
ATOM 650 C C . ARG A 1 83 ? 38.163 8.225 -58.301 1.00 66.31 83 ARG A C 1
ATOM 652 O O . ARG A 1 83 ? 37.359 8.089 -59.223 1.00 66.31 83 ARG A O 1
ATOM 659 N N . ALA A 1 84 ? 38.546 9.426 -57.860 1.00 63.16 84 ALA A N 1
ATOM 660 C CA . ALA A 1 84 ? 38.017 10.698 -58.377 1.00 63.16 84 ALA A CA 1
ATOM 661 C C . ALA A 1 84 ? 38.066 10.837 -59.913 1.00 63.16 84 ALA A C 1
ATOM 663 O O . ALA A 1 84 ? 37.237 11.537 -60.483 1.00 63.16 84 ALA A O 1
ATOM 664 N N . ALA A 1 85 ? 39.007 10.165 -60.586 1.00 62.94 85 ALA A N 1
ATOM 665 C CA . ALA A 1 85 ? 39.142 10.193 -62.044 1.00 62.94 85 ALA A CA 1
ATOM 666 C C . ALA A 1 85 ? 38.292 9.138 -62.790 1.00 62.94 85 ALA A C 1
ATOM 668 O O . ALA A 1 85 ? 38.124 9.244 -64.001 1.00 62.94 85 ALA A O 1
ATOM 669 N N . CYS A 1 86 ? 37.770 8.118 -62.097 1.00 66.94 86 CYS A N 1
ATOM 670 C CA . CYS A 1 86 ? 37.179 6.916 -62.709 1.00 66.94 86 CYS A CA 1
ATOM 671 C C . CYS A 1 86 ? 35.676 6.745 -62.425 1.00 66.94 86 CYS A C 1
ATOM 673 O O . CYS A 1 86 ? 35.075 5.779 -62.893 1.00 66.94 86 CYS A O 1
ATOM 675 N N . VAL A 1 87 ? 35.078 7.629 -61.624 1.00 69.50 87 VAL A N 1
ATOM 676 C CA . VAL A 1 87 ? 33.682 7.539 -61.170 1.00 69.50 87 VAL A CA 1
ATOM 677 C C . VAL A 1 87 ? 32.939 8.807 -61.577 1.00 69.50 87 VAL A C 1
ATOM 679 O O . VAL A 1 87 ? 33.442 9.914 -61.406 1.00 69.50 87 VAL A O 1
ATOM 682 N N . THR A 1 88 ? 31.732 8.652 -62.122 1.00 70.00 88 THR A N 1
ATOM 683 C CA . THR A 1 88 ? 30.861 9.767 -62.513 1.00 70.00 88 THR A CA 1
ATOM 684 C C . THR A 1 88 ? 30.457 10.613 -61.303 1.00 70.00 88 THR A C 1
ATOM 686 O O . THR A 1 88 ? 30.127 10.075 -60.244 1.00 70.00 88 THR A O 1
ATOM 689 N N . GLY A 1 89 ? 30.438 11.941 -61.466 1.00 69.56 89 GLY A N 1
ATOM 690 C CA . GLY A 1 89 ? 30.123 12.893 -60.391 1.00 69.56 89 GLY A CA 1
ATOM 691 C C . GLY A 1 89 ? 28.782 12.631 -59.692 1.00 69.56 89 GLY A C 1
ATOM 692 O O . GLY A 1 89 ? 28.689 12.780 -58.476 1.00 69.56 89 GLY A O 1
ATOM 693 N N . ASP A 1 90 ? 27.782 12.137 -60.425 1.00 70.19 90 ASP A N 1
ATOM 694 C CA . ASP A 1 90 ? 26.455 11.815 -59.881 1.00 70.19 90 ASP A CA 1
ATOM 695 C C . ASP A 1 90 ? 26.478 10.636 -58.898 1.00 70.19 90 ASP A C 1
ATOM 697 O O . ASP A 1 90 ? 25.746 10.621 -57.907 1.00 70.19 90 ASP A O 1
ATOM 701 N N . THR A 1 91 ? 27.352 9.652 -59.124 1.00 71.81 91 THR A N 1
ATOM 702 C CA . THR A 1 91 ? 27.525 8.503 -58.222 1.00 71.81 91 THR A CA 1
ATOM 703 C C . THR A 1 91 ? 28.180 8.946 -56.915 1.00 71.81 91 THR A C 1
ATOM 705 O O . THR A 1 91 ? 27.736 8.562 -55.836 1.00 71.81 91 THR A O 1
ATOM 708 N N . LEU A 1 92 ? 29.171 9.841 -57.005 1.00 69.75 92 LEU A N 1
ATOM 709 C CA . LEU A 1 92 ? 29.814 10.463 -55.846 1.00 69.75 92 LEU A CA 1
ATOM 710 C C . LEU A 1 92 ? 28.839 11.336 -55.036 1.00 69.75 92 LEU A C 1
ATOM 712 O O . LEU A 1 92 ? 28.865 11.324 -53.805 1.00 69.75 92 LEU A O 1
ATOM 716 N N . ALA A 1 93 ? 27.954 12.076 -55.704 1.00 73.31 93 ALA A N 1
ATOM 717 C CA . ALA A 1 93 ? 26.943 12.887 -55.030 1.00 73.31 93 ALA A CA 1
ATOM 718 C C . ALA A 1 93 ? 25.923 12.021 -54.269 1.00 73.31 93 ALA A C 1
ATOM 720 O O . ALA A 1 93 ? 25.625 12.296 -53.104 1.00 73.31 93 ALA A O 1
ATOM 721 N N . ARG A 1 94 ? 25.436 10.945 -54.900 1.00 74.62 94 ARG A N 1
ATOM 722 C CA . ARG A 1 94 ? 24.468 10.016 -54.302 1.00 74.62 94 ARG A CA 1
ATOM 723 C C . ARG A 1 94 ? 25.013 9.338 -53.045 1.00 74.62 94 ARG A C 1
ATOM 725 O O . ARG A 1 94 ? 24.325 9.306 -52.028 1.00 74.62 94 ARG A O 1
ATOM 732 N N . ASP A 1 95 ? 26.238 8.830 -53.092 1.00 73.19 95 ASP A N 1
ATOM 733 C CA . ASP A 1 95 ? 26.841 8.124 -51.957 1.00 73.19 95 ASP A CA 1
ATOM 734 C C . ASP A 1 95 ? 27.175 9.084 -50.802 1.00 73.19 95 ASP A C 1
ATOM 736 O O . ASP A 1 95 ? 26.963 8.755 -49.634 1.00 73.19 95 ASP A O 1
ATOM 740 N N . GLY A 1 96 ? 27.579 10.326 -51.096 1.00 74.94 96 GLY A N 1
ATOM 741 C CA . GLY A 1 96 ? 27.715 11.371 -50.073 1.00 74.94 96 GLY A CA 1
ATOM 742 C C . GLY A 1 96 ? 26.398 11.682 -49.349 1.00 74.94 96 GLY A C 1
ATOM 743 O O . GLY A 1 96 ? 26.391 11.913 -48.138 1.00 74.94 96 GLY A O 1
ATOM 744 N N . GLN A 1 97 ? 25.273 11.617 -50.065 1.00 79.69 97 GLN A N 1
ATOM 745 C CA . GLN A 1 97 ? 23.946 11.848 -49.498 1.00 79.69 97 GLN A CA 1
ATOM 746 C C . GLN A 1 97 ? 23.533 10.753 -48.500 1.00 79.69 97 GLN A C 1
ATOM 748 O O . GLN A 1 97 ? 22.812 11.046 -47.545 1.00 79.69 97 GLN A O 1
ATOM 753 N N . VAL A 1 98 ? 24.033 9.520 -48.649 1.00 79.56 98 VAL A N 1
ATOM 754 C CA . VAL A 1 98 ? 23.778 8.408 -47.714 1.00 79.56 98 VAL A CA 1
ATOM 755 C C . VAL A 1 98 ? 24.332 8.729 -46.321 1.00 79.56 98 VAL A C 1
ATOM 757 O O . VAL A 1 98 ? 23.600 8.634 -45.334 1.00 79.56 98 VAL A O 1
ATOM 760 N N . GLY A 1 99 ? 25.576 9.211 -46.229 1.00 77.12 99 GLY A N 1
ATOM 761 C CA . GLY A 1 99 ? 26.191 9.607 -44.954 1.00 77.12 99 GLY A CA 1
ATOM 762 C C . GLY A 1 99 ? 25.416 10.721 -44.238 1.00 77.12 99 GLY A C 1
ATOM 763 O O . GLY A 1 99 ? 25.124 10.615 -43.045 1.00 77.12 99 GLY A O 1
ATOM 764 N N . SER A 1 100 ? 24.997 11.755 -44.977 1.00 80.31 100 SER A N 1
ATOM 765 C CA . SER A 1 100 ? 24.167 12.842 -44.435 1.00 80.31 100 SER A CA 1
ATOM 766 C C . SER A 1 100 ? 22.786 12.360 -43.979 1.00 80.31 100 SER A C 1
ATOM 768 O O . SER A 1 100 ? 22.302 12.788 -42.932 1.00 80.31 100 SER A O 1
ATOM 770 N N . SER A 1 101 ? 22.173 11.430 -44.716 1.00 84.06 101 SER A N 1
ATOM 771 C CA . SER A 1 101 ? 20.876 10.832 -44.363 1.00 84.06 101 SER A CA 1
ATOM 772 C C . SER A 1 101 ? 20.947 10.088 -43.028 1.00 84.06 101 SER A C 1
ATOM 774 O O . SER A 1 101 ? 20.087 10.258 -42.166 1.00 84.06 101 SER A O 1
ATOM 776 N N . HIS A 1 102 ? 22.005 9.302 -42.816 1.00 82.25 102 HIS A N 1
ATOM 777 C CA . HIS A 1 102 ? 22.213 8.585 -41.560 1.00 82.25 102 HIS A CA 1
ATOM 778 C C . HIS A 1 102 ? 22.476 9.522 -40.376 1.00 82.25 102 HIS A C 1
ATOM 780 O O . HIS A 1 102 ? 22.010 9.243 -39.271 1.00 82.25 102 HIS A O 1
ATOM 786 N N . LEU A 1 103 ? 23.159 10.650 -40.594 1.00 81.75 103 LEU A N 1
ATOM 787 C CA . LEU A 1 103 ? 23.383 11.657 -39.553 1.00 81.75 103 LEU A CA 1
ATOM 788 C C . LEU A 1 103 ? 22.065 12.312 -39.101 1.00 81.75 103 LEU A C 1
ATOM 790 O O . LEU A 1 103 ? 21.840 12.487 -37.902 1.00 81.75 103 LEU A O 1
ATOM 794 N N . LEU A 1 104 ? 21.169 12.604 -40.052 1.00 83.62 104 LEU A N 1
ATOM 795 C CA . LEU A 1 104 ? 19.828 13.124 -39.769 1.00 83.62 104 LEU A CA 1
ATOM 796 C C . LEU A 1 104 ? 18.984 12.119 -38.977 1.00 83.62 104 LEU A C 1
ATOM 798 O O . LEU A 1 104 ? 18.300 12.511 -38.035 1.00 83.62 104 LEU A O 1
ATOM 802 N N . ILE A 1 105 ? 19.079 10.822 -39.289 1.00 81.31 105 ILE A N 1
ATOM 803 C CA . ILE A 1 105 ? 18.397 9.762 -38.529 1.00 81.31 105 ILE A CA 1
ATOM 804 C C . ILE A 1 105 ? 18.885 9.729 -37.071 1.00 81.31 105 ILE A C 1
ATOM 806 O O . ILE A 1 105 ? 18.065 9.644 -36.160 1.00 81.31 105 ILE A O 1
ATOM 810 N N . ILE A 1 106 ? 20.194 9.861 -36.815 1.00 77.94 106 ILE A N 1
ATOM 811 C CA . ILE A 1 106 ? 20.724 9.935 -35.438 1.00 77.94 106 ILE A CA 1
ATOM 812 C C . ILE A 1 106 ? 20.161 11.148 -34.694 1.00 77.94 106 ILE A C 1
ATOM 814 O O . ILE A 1 106 ? 19.792 11.033 -33.524 1.00 77.94 106 ILE A O 1
ATOM 818 N N . GLN A 1 107 ? 20.111 12.312 -35.347 1.00 78.81 107 GLN A N 1
ATOM 819 C CA . GLN A 1 1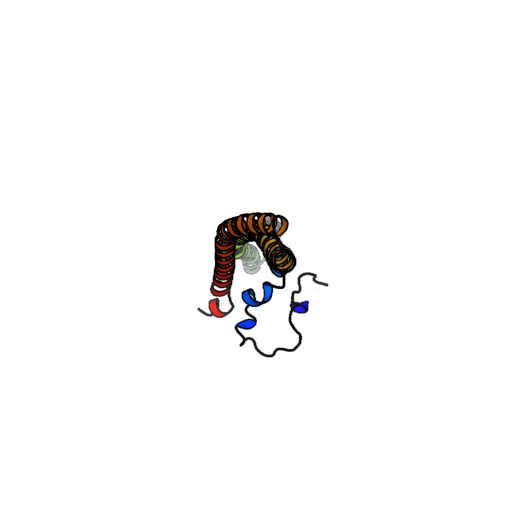07 ? 19.539 13.518 -34.745 1.00 78.81 107 GLN A CA 1
ATOM 820 C C . GLN A 1 107 ? 18.047 13.346 -34.450 1.00 78.81 107 GLN A C 1
ATOM 822 O O . GLN A 1 107 ? 17.619 13.684 -33.350 1.00 78.81 107 GLN A O 1
ATOM 827 N N . GLN A 1 108 ? 17.284 12.753 -35.370 1.00 77.62 108 GLN A N 1
ATOM 828 C CA . GLN A 1 108 ? 15.859 12.482 -35.187 1.00 77.62 108 GLN A CA 1
ATOM 829 C C . GLN A 1 108 ? 15.611 11.558 -33.985 1.00 77.62 108 GLN A C 1
ATOM 831 O O . GLN A 1 108 ? 14.796 11.880 -33.126 1.00 77.62 108 GLN A O 1
ATOM 836 N N . ILE A 1 109 ? 16.373 10.466 -33.859 1.00 74.50 109 ILE A N 1
ATOM 837 C CA . ILE A 1 109 ? 16.231 9.527 -32.735 1.00 74.50 109 ILE A CA 1
ATOM 838 C C . ILE A 1 109 ? 16.709 10.159 -31.413 1.00 74.50 109 ILE A C 1
ATOM 840 O O . ILE A 1 109 ? 16.138 9.904 -30.357 1.00 74.50 109 ILE A O 1
ATOM 844 N N . LYS A 1 110 ? 17.723 11.039 -31.428 1.00 67.31 110 LYS A N 1
ATOM 845 C CA . LYS A 1 110 ? 18.108 11.815 -30.229 1.00 67.31 110 LYS A CA 1
ATOM 846 C C . LYS A 1 110 ? 17.005 12.775 -29.770 1.00 67.31 110 LYS A C 1
ATOM 848 O O . LYS A 1 110 ? 16.872 13.003 -28.569 1.00 67.31 110 LYS A O 1
ATOM 853 N N . MET A 1 111 ? 16.231 13.332 -30.702 1.00 55.78 111 MET A N 1
ATOM 854 C CA . MET A 1 111 ? 15.084 14.197 -30.403 1.00 55.78 111 MET A CA 1
ATOM 855 C C . MET A 1 111 ? 13.868 13.408 -29.888 1.00 55.78 111 MET A C 1
ATOM 857 O O . MET A 1 111 ? 13.031 13.976 -29.187 1.00 55.78 111 MET A O 1
ATOM 861 N N . GLU A 1 112 ? 13.818 12.087 -30.098 1.00 57.25 112 GLU A N 1
ATOM 862 C CA . GLU A 1 112 ? 12.884 11.162 -29.434 1.00 57.25 112 GLU A CA 1
ATOM 863 C C . GLU A 1 112 ? 13.222 10.903 -27.945 1.00 57.25 112 GLU A C 1
ATOM 865 O O . GLU A 1 112 ? 12.787 9.920 -27.346 1.00 57.25 112 GLU A O 1
ATOM 870 N N . GLY A 1 113 ? 13.883 11.851 -27.265 1.00 56.88 113 GLY A N 1
ATOM 871 C CA . GLY A 1 113 ? 13.971 11.936 -25.796 1.00 56.88 113 GLY A CA 1
ATOM 872 C C . GLY A 1 113 ? 12.612 12.007 -25.068 1.00 56.88 113 GLY A C 1
ATOM 873 O O . GLY A 1 113 ? 12.561 12.163 -23.846 1.00 56.88 113 GLY A O 1
ATOM 874 N N . GLN A 1 114 ? 11.503 11.849 -25.794 1.00 58.34 114 GLN A N 1
ATOM 875 C CA . GLN A 1 114 ? 10.154 11.661 -25.274 1.00 58.34 114 GLN A CA 1
ATOM 876 C C . GLN A 1 114 ? 10.069 10.499 -24.274 1.00 58.34 114 GLN A C 1
ATOM 878 O O . GLN A 1 114 ? 9.305 10.602 -23.320 1.00 58.34 114 GLN A O 1
ATOM 883 N N . THR A 1 115 ? 10.899 9.456 -24.403 1.00 58.53 115 THR A N 1
ATOM 884 C CA . THR A 1 115 ? 10.982 8.354 -23.422 1.00 58.53 115 THR A CA 1
ATOM 885 C C . THR A 1 115 ? 11.408 8.855 -22.038 1.00 58.53 115 THR A C 1
ATOM 887 O O . THR A 1 115 ? 10.797 8.492 -21.034 1.00 58.53 115 THR A O 1
ATOM 890 N N . ALA A 1 116 ? 12.390 9.762 -21.965 1.00 59.69 116 ALA A N 1
ATOM 891 C CA . ALA A 1 116 ? 12.829 10.365 -20.703 1.00 59.69 116 ALA A CA 1
ATOM 892 C C . ALA A 1 116 ? 11.759 11.299 -20.107 1.00 59.69 116 ALA A C 1
ATOM 894 O O . ALA A 1 116 ? 11.528 11.301 -18.896 1.00 59.69 116 ALA A O 1
ATOM 895 N N . ALA A 1 117 ? 11.042 12.039 -20.960 1.00 59.94 117 ALA A N 1
ATOM 896 C CA . ALA A 1 117 ? 9.898 12.849 -20.541 1.00 59.94 117 ALA A CA 1
ATOM 897 C C . ALA A 1 117 ? 8.711 11.992 -20.052 1.00 59.94 117 ALA A C 1
ATOM 899 O O . ALA A 1 117 ? 7.963 12.418 -19.171 1.00 59.94 117 ALA A O 1
ATOM 900 N N . PHE A 1 118 ? 8.542 10.779 -20.588 1.00 60.12 118 PHE A N 1
ATOM 901 C CA . PHE A 1 118 ? 7.533 9.814 -20.146 1.00 60.12 118 PHE A CA 1
ATOM 902 C C . PHE A 1 118 ? 7.905 9.167 -18.803 1.00 60.12 118 PHE A C 1
ATOM 904 O O . PHE A 1 118 ? 7.044 9.016 -17.940 1.00 60.12 118 PHE A O 1
ATOM 911 N N . LEU A 1 119 ? 9.190 8.875 -18.580 1.00 60.59 119 LEU A N 1
ATOM 912 C CA . LEU A 1 119 ? 9.710 8.369 -17.304 1.00 60.59 119 LEU A CA 1
ATOM 913 C C . LEU A 1 119 ? 9.489 9.364 -16.148 1.00 60.59 119 LEU A C 1
ATOM 915 O O . LEU A 1 119 ? 9.052 8.969 -15.070 1.00 60.59 119 LEU A O 1
ATOM 919 N N . HIS A 1 120 ? 9.681 10.669 -16.375 1.00 53.59 120 HIS A N 1
ATOM 920 C CA . HIS A 1 120 ? 9.429 11.707 -15.359 1.00 53.59 120 HIS A CA 1
ATOM 921 C C . HIS A 1 120 ? 7.951 11.809 -14.928 1.00 53.59 120 HIS A C 1
ATOM 923 O O . HIS A 1 120 ? 7.645 12.218 -13.802 1.00 53.59 120 HIS A O 1
ATOM 929 N N . LYS A 1 121 ? 7.014 11.400 -15.794 1.00 54.41 121 LYS A N 1
ATOM 930 C CA . LYS A 1 121 ? 5.574 11.364 -15.487 1.00 54.41 121 LYS A CA 1
ATOM 931 C C . LYS A 1 121 ? 5.181 10.200 -14.563 1.00 54.41 121 LYS A C 1
ATOM 933 O O . LYS A 1 121 ? 4.056 10.187 -14.080 1.00 54.41 121 LYS A O 1
ATOM 938 N N . HIS A 1 122 ? 6.091 9.280 -14.229 1.00 59.25 122 HIS A N 1
ATOM 939 C CA . HIS A 1 122 ? 5.841 8.164 -13.303 1.00 59.25 122 HIS A CA 1
ATOM 940 C C . HIS A 1 122 ? 6.069 8.487 -11.807 1.00 59.25 122 HIS A C 1
ATOM 942 O O . HIS A 1 122 ? 6.050 7.590 -10.966 1.00 59.25 122 HIS A O 1
ATOM 948 N N . THR A 1 123 ? 6.173 9.765 -11.421 1.00 64.38 123 THR A N 1
ATOM 949 C CA . THR A 1 123 ? 6.400 10.216 -10.022 1.00 64.38 123 THR A CA 1
ATOM 9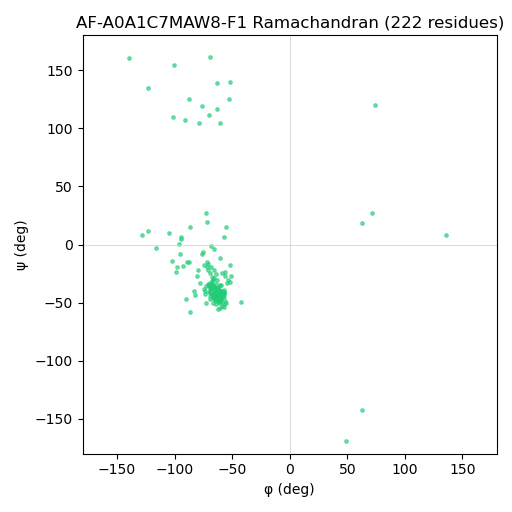50 C C . THR A 1 123 ? 5.173 10.048 -9.092 1.00 64.38 123 THR A C 1
ATOM 952 O O . THR A 1 123 ? 5.069 10.676 -8.043 1.00 64.38 123 THR A O 1
ATOM 955 N N . TYR A 1 124 ? 4.202 9.203 -9.449 1.00 70.62 124 TYR A N 1
ATOM 956 C CA . TYR A 1 124 ? 3.018 8.924 -8.623 1.00 70.62 124 TYR A CA 1
ATOM 957 C C . TYR A 1 124 ? 3.201 7.716 -7.700 1.00 70.62 124 TYR A C 1
ATOM 959 O O . TYR A 1 124 ? 2.485 7.594 -6.713 1.00 70.62 124 TYR A O 1
ATOM 967 N N . GLN A 1 125 ? 4.173 6.844 -7.980 1.00 75.50 125 GLN A N 1
ATOM 968 C CA . GLN A 1 125 ? 4.407 5.636 -7.189 1.00 75.50 125 GLN A CA 1
ATOM 969 C C . GLN A 1 125 ? 4.817 5.958 -5.747 1.00 75.50 125 GLN A C 1
ATOM 971 O O . GLN A 1 125 ? 4.188 5.487 -4.806 1.00 75.50 125 GLN A O 1
ATOM 976 N N . VAL A 1 126 ? 5.819 6.824 -5.574 1.00 80.06 126 VAL A N 1
ATOM 977 C CA . VAL A 1 126 ? 6.368 7.200 -4.261 1.00 80.06 126 VAL A CA 1
ATOM 978 C C . VAL A 1 126 ? 5.302 7.734 -3.287 1.00 80.06 126 VAL A C 1
ATOM 980 O O . VAL A 1 126 ? 5.235 7.236 -2.161 1.00 80.06 126 VAL A O 1
ATOM 983 N N . PRO A 1 127 ? 4.445 8.713 -3.656 1.00 82.19 127 PRO A N 1
ATOM 984 C CA . PRO A 1 127 ? 3.401 9.177 -2.746 1.00 82.19 127 PRO A CA 1
ATOM 985 C C . PRO A 1 127 ? 2.348 8.098 -2.458 1.00 82.19 127 PRO A C 1
ATOM 987 O O . PRO A 1 127 ? 1.925 7.977 -1.313 1.00 82.19 127 PRO A O 1
ATOM 990 N N . ILE A 1 128 ? 1.965 7.274 -3.442 1.00 82.25 128 ILE A N 1
ATOM 991 C CA . ILE A 1 128 ? 0.976 6.198 -3.244 1.00 82.25 128 ILE A CA 1
ATOM 992 C C . ILE A 1 128 ? 1.519 5.118 -2.294 1.00 82.25 128 ILE A C 1
ATOM 994 O O . ILE A 1 128 ? 0.811 4.690 -1.384 1.00 82.25 128 ILE A O 1
ATOM 998 N N . GLU A 1 129 ? 2.781 4.714 -2.448 1.00 84.19 129 GLU A N 1
ATOM 999 C CA . GLU A 1 129 ? 3.444 3.762 -1.548 1.00 84.19 129 GLU A CA 1
ATOM 1000 C C . GLU A 1 129 ? 3.547 4.289 -0.116 1.00 84.19 129 GLU A C 1
ATOM 1002 O O . GLU A 1 129 ? 3.334 3.542 0.842 1.00 84.19 129 GLU A O 1
ATOM 1007 N N . LYS A 1 130 ? 3.864 5.578 0.049 1.00 87.44 130 LYS A N 1
ATOM 1008 C CA . LYS A 1 130 ? 3.936 6.214 1.367 1.00 87.44 130 LYS A CA 1
ATOM 1009 C C . LYS A 1 130 ? 2.578 6.189 2.070 1.00 87.44 130 LYS A C 1
ATOM 1011 O O . LYS A 1 130 ? 2.501 5.770 3.225 1.00 87.44 130 LYS A O 1
ATOM 1016 N N . GLU A 1 131 ? 1.521 6.609 1.379 1.00 85.12 131 GLU A N 1
ATOM 1017 C CA . GLU A 1 131 ? 0.159 6.599 1.920 1.00 85.12 131 GLU A CA 1
ATOM 1018 C C . GLU A 1 131 ? -0.305 5.169 2.240 1.00 85.12 131 GLU A C 1
ATOM 1020 O O . GLU A 1 131 ? -0.912 4.938 3.284 1.00 85.12 131 GLU A O 1
ATOM 1025 N N . PHE A 1 132 ? 0.040 4.185 1.402 1.00 86.75 132 PHE A N 1
ATOM 1026 C CA . PHE A 1 132 ? -0.288 2.780 1.655 1.00 86.75 132 PHE A CA 1
ATOM 1027 C C . PHE A 1 132 ? 0.418 2.214 2.897 1.00 86.75 132 PHE A C 1
ATOM 1029 O O . PHE A 1 132 ? -0.213 1.550 3.717 1.00 86.75 132 PHE A O 1
ATOM 1036 N N . LYS A 1 133 ? 1.704 2.520 3.101 1.00 88.81 133 LYS A N 1
ATOM 1037 C CA . LYS A 1 133 ? 2.419 2.136 4.332 1.00 88.81 133 LYS A CA 1
ATOM 1038 C C . LYS A 1 133 ? 1.796 2.777 5.573 1.00 88.81 133 LYS A C 1
ATOM 1040 O O . LYS A 1 133 ? 1.654 2.120 6.602 1.00 88.81 133 LYS A O 1
ATOM 1045 N N . MET A 1 134 ? 1.388 4.043 5.471 1.00 89.56 134 MET A N 1
ATOM 1046 C CA . MET A 1 134 ? 0.680 4.733 6.551 1.00 89.56 134 MET A CA 1
ATOM 1047 C C . MET A 1 134 ? -0.680 4.082 6.839 1.00 89.56 134 MET A C 1
ATOM 1049 O O . MET A 1 134 ? -1.036 3.922 8.004 1.00 89.56 134 MET A O 1
ATOM 1053 N N . LYS A 1 135 ? -1.405 3.648 5.799 1.00 88.56 135 LYS A N 1
ATOM 1054 C CA . LYS A 1 135 ? -2.654 2.889 5.936 1.00 88.56 135 LYS A CA 1
ATOM 1055 C C . LYS A 1 135 ? -2.437 1.591 6.717 1.00 88.56 135 LYS A C 1
ATOM 1057 O O . LYS A 1 135 ? -3.107 1.405 7.724 1.00 88.56 135 LYS A O 1
ATOM 1062 N N . GLN A 1 136 ? -1.481 0.751 6.313 1.00 89.50 136 GLN A N 1
ATOM 1063 C CA . GLN A 1 136 ? -1.186 -0.513 7.007 1.00 89.50 136 GLN A CA 1
ATOM 1064 C C . GLN A 1 136 ? -0.840 -0.292 8.484 1.00 89.50 136 GLN A C 1
ATOM 1066 O O . GLN A 1 136 ? -1.323 -0.994 9.369 1.00 89.50 136 GLN A O 1
ATOM 1071 N N . MET A 1 137 ? -0.031 0.728 8.771 1.00 90.75 137 MET A N 1
ATOM 1072 C CA . MET A 1 137 ? 0.293 1.089 10.148 1.00 90.75 137 MET A CA 1
ATOM 1073 C C . ME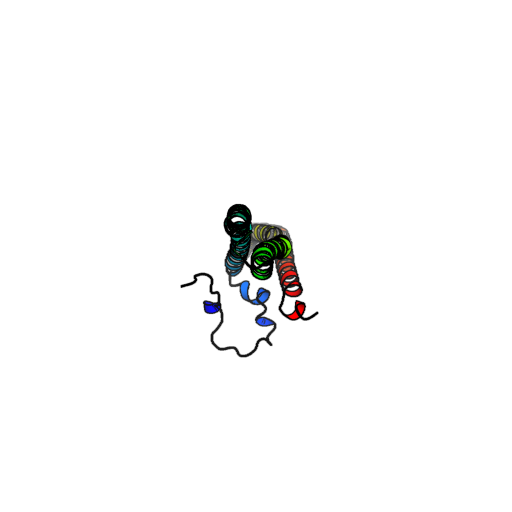T A 1 137 ? -0.961 1.512 10.931 1.00 90.75 137 MET A C 1
ATOM 1075 O O . MET A 1 137 ? -1.146 1.089 12.071 1.00 90.75 137 MET A O 1
ATOM 1079 N N . GLN A 1 138 ? -1.845 2.305 10.320 1.00 90.19 138 GLN A N 1
ATOM 1080 C CA . GLN A 1 138 ? -3.101 2.724 10.938 1.00 90.19 138 GLN A CA 1
ATOM 1081 C C . GLN A 1 138 ? -4.062 1.549 11.173 1.00 90.19 138 GLN A C 1
ATOM 1083 O O . GLN A 1 138 ? -4.727 1.520 12.205 1.00 90.19 138 GLN A O 1
ATOM 1088 N N . GLU A 1 139 ? -4.114 0.563 10.276 1.00 90.19 139 GLU A N 1
ATOM 1089 C CA . GLU A 1 139 ? -4.904 -0.664 10.466 1.00 90.19 139 GLU A CA 1
ATOM 1090 C C . GLU A 1 139 ? -4.451 -1.446 11.699 1.00 90.19 139 GLU A C 1
ATOM 1092 O O . GLU A 1 139 ? -5.286 -1.907 12.474 1.00 90.19 139 GLU A O 1
ATOM 1097 N N . LEU A 1 140 ? -3.139 -1.529 11.943 1.00 91.69 140 LEU A N 1
ATOM 1098 C CA . LEU A 1 140 ? -2.608 -2.163 13.151 1.00 91.69 140 LEU A CA 1
ATOM 1099 C C . LEU A 1 140 ? -3.031 -1.432 14.432 1.00 91.69 140 LEU A C 1
ATOM 1101 O O . LEU A 1 140 ? -3.291 -2.088 15.441 1.00 91.69 140 LEU A O 1
ATOM 1105 N N . TYR A 1 141 ? -3.093 -0.097 14.417 1.00 90.75 141 TYR A N 1
ATOM 1106 C CA . TYR A 1 141 ? -3.589 0.676 15.561 1.00 90.75 141 TYR A CA 1
ATOM 1107 C C . TYR A 1 141 ? -5.080 0.422 15.794 1.00 90.75 141 TYR A C 1
ATOM 1109 O O . TYR A 1 141 ? -5.453 -0.012 16.884 1.00 90.75 141 TYR A O 1
ATOM 1117 N N . VAL A 1 142 ? -5.891 0.545 14.737 1.00 92.69 142 VAL A N 1
ATOM 1118 C CA . VAL A 1 142 ? -7.342 0.316 14.788 1.00 92.69 142 VAL A CA 1
ATOM 1119 C C . VAL A 1 142 ? -7.669 -1.086 15.293 1.00 92.69 142 VAL A C 1
ATOM 1121 O O . VAL A 1 142 ? -8.526 -1.223 16.162 1.00 92.69 142 VAL A O 1
ATOM 1124 N N . ASN A 1 143 ? -6.978 -2.120 14.804 1.00 91.81 143 ASN A N 1
ATOM 1125 C CA . ASN A 1 143 ? -7.198 -3.497 15.251 1.00 91.81 143 ASN A CA 1
ATOM 1126 C C . ASN A 1 143 ? -6.867 -3.669 16.738 1.00 91.81 143 ASN A C 1
ATOM 1128 O O . ASN A 1 143 ? -7.649 -4.266 17.469 1.00 91.81 143 ASN A O 1
ATOM 1132 N N . LYS A 1 144 ? -5.764 -3.084 17.222 1.00 93.12 144 LYS A N 1
ATOM 1133 C CA . LYS A 1 144 ? -5.407 -3.135 18.650 1.00 93.12 144 LYS A CA 1
ATOM 1134 C C . LYS A 1 144 ? -6.416 -2.404 19.535 1.00 93.12 144 LYS A C 1
ATOM 1136 O O . LYS A 1 144 ? -6.699 -2.863 20.641 1.00 93.12 144 LYS A O 1
ATOM 1141 N N . ALA A 1 145 ? -6.926 -1.253 19.099 1.00 90.81 145 ALA A N 1
ATOM 1142 C CA . ALA A 1 145 ? -7.954 -0.526 19.839 1.00 90.81 145 ALA A CA 1
ATOM 1143 C C . ALA A 1 145 ? -9.298 -1.272 19.815 1.00 90.81 145 ALA A C 1
ATOM 1145 O O . ALA A 1 145 ? -9.968 -1.354 20.845 1.00 90.81 145 ALA A O 1
ATOM 1146 N N . TRP A 1 146 ? -9.642 -1.884 18.679 1.00 93.06 146 TRP A N 1
ATOM 1147 C CA . TRP A 1 146 ? -10.823 -2.731 18.534 1.00 93.06 146 TRP A CA 1
ATOM 1148 C C . TRP A 1 146 ? -10.765 -3.963 19.442 1.00 93.06 146 TRP A C 1
ATOM 1150 O O . TRP A 1 146 ? -11.716 -4.208 20.173 1.00 93.06 146 TRP A O 1
ATOM 1160 N N . GLU A 1 147 ? -9.644 -4.689 19.477 1.00 94.44 147 GLU A N 1
ATOM 1161 C CA . GLU A 1 147 ? -9.464 -5.857 20.351 1.00 94.44 147 GLU A CA 1
ATOM 1162 C C . GLU A 1 147 ? -9.678 -5.506 21.830 1.00 94.44 147 GLU A C 1
ATOM 1164 O O . GLU A 1 147 ? -10.335 -6.247 22.559 1.00 94.44 147 GLU A O 1
ATOM 1169 N N . LYS A 1 148 ? -9.162 -4.356 22.285 1.00 92.12 148 LYS A N 1
ATOM 1170 C CA . LYS A 1 148 ? -9.374 -3.881 23.663 1.00 92.12 148 LYS A CA 1
ATOM 1171 C C . LYS A 1 148 ? -10.842 -3.573 23.943 1.00 92.12 148 LYS A C 1
ATOM 1173 O O . LYS A 1 148 ? -11.354 -3.980 24.983 1.00 92.12 148 LYS A O 1
ATOM 1178 N N . TYR A 1 149 ? -11.501 -2.871 23.022 1.00 93.25 149 TYR A N 1
ATOM 1179 C CA . TYR A 1 149 ? -12.923 -2.555 23.124 1.00 93.25 149 TYR A CA 1
ATOM 1180 C C . TYR A 1 149 ? -13.778 -3.832 23.170 1.00 93.25 149 TYR A C 1
ATOM 1182 O O . TYR A 1 149 ? -14.588 -3.998 24.080 1.00 93.25 149 TYR A O 1
ATOM 1190 N N . GLU A 1 150 ? -13.532 -4.775 22.260 1.00 94.19 150 GLU A N 1
ATOM 1191 C CA . GLU A 1 150 ? -14.265 -6.041 22.162 1.00 94.19 150 GLU A CA 1
ATOM 1192 C C . GLU A 1 150 ? -14.091 -6.903 23.424 1.00 94.19 150 GLU A C 1
ATOM 1194 O O . GLU A 1 150 ? -15.062 -7.443 23.960 1.00 94.19 150 GLU A O 1
ATOM 1199 N N . LEU A 1 151 ? -12.869 -6.981 23.963 1.00 95.12 151 LEU A N 1
ATOM 1200 C CA . LEU A 1 151 ? -12.592 -7.686 25.217 1.00 95.12 151 LEU A CA 1
ATOM 1201 C C . LEU A 1 151 ? -13.377 -7.105 26.400 1.00 95.12 151 LEU A C 1
ATOM 1203 O O . LEU A 1 151 ? -13.873 -7.859 27.243 1.00 95.12 151 LEU A O 1
ATOM 1207 N N . ASP A 1 152 ? -13.505 -5.784 26.482 1.00 93.94 152 ASP A N 1
ATOM 1208 C CA . ASP A 1 152 ? -14.276 -5.138 27.542 1.00 93.94 152 ASP A CA 1
ATOM 1209 C C . ASP A 1 152 ? -15.789 -5.318 27.344 1.00 93.94 152 ASP A C 1
ATOM 1211 O O . ASP A 1 152 ? -16.492 -5.591 28.320 1.00 93.94 152 ASP A O 1
ATOM 1215 N N . CYS A 1 153 ? -16.292 -5.310 26.105 1.00 94.31 153 CYS A N 1
ATOM 1216 C CA . CYS A 1 153 ? -17.675 -5.696 25.801 1.00 94.31 153 CYS A CA 1
ATOM 1217 C C . CYS A 1 153 ? -17.976 -7.139 26.243 1.00 94.31 153 CYS A C 1
ATOM 1219 O O . CYS A 1 153 ? -18.994 -7.398 26.893 1.00 94.31 153 CYS A O 1
ATOM 1221 N N . MET A 1 154 ? -17.067 -8.081 25.974 1.00 96.06 154 MET A N 1
ATOM 1222 C CA . MET A 1 154 ? -17.187 -9.462 26.451 1.00 96.06 154 MET A CA 1
ATOM 1223 C C . MET A 1 154 ? -17.203 -9.553 27.983 1.00 96.06 154 MET A C 1
ATOM 1225 O O . MET A 1 154 ? -17.989 -10.315 28.554 1.00 96.06 154 MET A O 1
ATOM 1229 N N . ARG A 1 155 ? -16.366 -8.765 28.670 1.00 95.50 155 ARG A N 1
ATOM 1230 C CA . ARG A 1 155 ? -16.343 -8.701 30.141 1.00 95.50 155 ARG A CA 1
ATOM 1231 C C . ARG A 1 155 ? -17.638 -8.134 30.713 1.00 95.50 155 ARG A C 1
ATOM 1233 O O . ARG A 1 155 ? -18.142 -8.703 31.678 1.00 95.50 155 ARG A O 1
ATOM 1240 N N . ILE A 1 156 ? -18.192 -7.076 30.116 1.00 95.81 156 ILE A N 1
ATOM 1241 C CA . ILE A 1 156 ? -19.498 -6.517 30.502 1.00 95.81 156 ILE A CA 1
ATOM 1242 C C . ILE A 1 156 ? -20.568 -7.599 30.390 1.00 95.81 156 ILE A C 1
ATOM 1244 O O . ILE A 1 156 ? -21.260 -7.861 31.367 1.00 95.81 156 ILE A O 1
ATOM 1248 N N . ASN A 1 157 ? -20.648 -8.292 29.253 1.00 96.44 157 ASN A N 1
ATOM 1249 C CA . ASN A 1 157 ? -21.627 -9.362 29.051 1.00 96.44 157 ASN A CA 1
ATOM 1250 C C . ASN A 1 157 ? -21.478 -10.484 30.091 1.00 96.44 157 ASN A C 1
ATOM 1252 O O . ASN A 1 157 ? -22.472 -10.940 30.658 1.00 96.44 157 ASN A O 1
ATOM 1256 N N . SER A 1 158 ? -20.241 -10.891 30.391 1.00 96.12 158 SER A N 1
ATOM 1257 C CA . SER A 1 158 ? -19.955 -11.909 31.406 1.00 96.12 158 SER A CA 1
ATOM 1258 C C . SER A 1 158 ? -20.366 -11.466 32.814 1.00 96.12 158 SER A C 1
ATOM 1260 O O . SER A 1 158 ? -21.034 -12.219 33.523 1.00 96.12 158 SER A O 1
ATOM 1262 N N . TYR A 1 159 ? -20.021 -10.244 33.231 1.00 95.19 159 TYR A N 1
ATOM 1263 C CA . TYR A 1 159 ? -20.403 -9.725 34.547 1.00 95.19 159 TYR A CA 1
ATOM 1264 C C . TYR A 1 159 ? -21.902 -9.451 34.657 1.00 95.19 159 TYR A C 1
ATOM 1266 O O . TYR A 1 159 ? -22.485 -9.725 35.703 1.00 95.19 159 TYR A O 1
ATOM 1274 N N . THR A 1 160 ? -22.548 -8.991 33.587 1.00 94.62 160 THR A N 1
ATOM 1275 C CA . THR A 1 160 ? -24.005 -8.834 33.531 1.00 94.62 160 THR A CA 1
ATOM 1276 C C . THR A 1 160 ? -24.704 -10.181 33.689 1.00 94.62 160 THR A C 1
ATOM 1278 O O . THR A 1 160 ? -25.616 -10.291 34.505 1.00 94.62 160 THR A O 1
ATOM 1281 N N . ALA A 1 161 ? -24.241 -11.228 32.997 1.00 95.19 161 ALA A N 1
ATOM 1282 C CA . ALA A 1 161 ? -24.777 -12.577 33.170 1.00 95.19 161 ALA A CA 1
ATOM 1283 C C . ALA A 1 161 ? -24.565 -13.094 34.603 1.00 95.19 161 ALA A C 1
ATOM 1285 O O . ALA A 1 161 ? -25.498 -13.597 35.222 1.00 95.19 161 ALA A O 1
ATOM 1286 N N . GLN A 1 162 ? -23.370 -12.918 35.177 1.00 93.19 162 GLN A N 1
ATOM 1287 C CA . GLN A 1 162 ? -23.097 -13.332 36.559 1.00 93.19 162 GLN A CA 1
ATOM 1288 C C . GLN A 1 162 ? -23.941 -12.559 37.588 1.00 93.19 162 GLN A C 1
ATOM 1290 O O . GLN A 1 162 ? -24.405 -13.149 38.563 1.00 93.19 162 GLN A O 1
ATOM 1295 N N . SER A 1 163 ? -24.180 -11.263 37.364 1.00 92.69 163 SER A N 1
ATOM 1296 C CA . SER A 1 163 ? -25.016 -10.404 38.214 1.00 92.69 163 SER A CA 1
ATOM 1297 C C . SER A 1 163 ? -26.456 -10.922 38.317 1.00 92.69 163 SER A C 1
ATOM 1299 O O . SER A 1 163 ? -27.055 -10.869 39.385 1.00 92.69 163 SER A O 1
ATOM 1301 N N . MET A 1 164 ? -26.993 -11.516 37.245 1.00 91.75 164 MET A N 1
ATOM 1302 C CA . MET A 1 164 ? -28.341 -12.101 37.252 1.00 91.75 164 MET A CA 1
ATOM 1303 C C . MET A 1 164 ? -28.459 -13.361 38.125 1.00 91.75 164 MET A C 1
ATOM 1305 O O . MET A 1 164 ? -29.556 -13.691 38.569 1.00 91.75 164 MET A O 1
ATOM 1309 N N . LEU A 1 165 ? -27.354 -14.077 38.366 1.00 92.00 165 LEU A N 1
ATOM 1310 C CA . LEU A 1 165 ? -27.344 -15.339 39.117 1.00 92.00 165 LEU A CA 1
ATOM 1311 C C . LEU A 1 165 ? -26.848 -15.185 40.565 1.00 92.00 165 LEU A C 1
ATOM 1313 O O . LEU A 1 165 ? -27.004 -16.105 41.367 1.00 92.00 165 LEU A O 1
ATOM 1317 N N . MET A 1 166 ? -26.230 -14.055 40.911 1.00 90.38 166 MET A N 1
ATOM 1318 C CA . MET A 1 166 ? -25.640 -13.822 42.230 1.00 90.38 166 MET A CA 1
ATOM 1319 C C . MET A 1 166 ? -26.530 -12.977 43.144 1.00 90.38 166 MET A C 1
ATOM 1321 O O . MET A 1 166 ? -27.335 -12.171 42.697 1.00 90.38 166 MET A O 1
ATOM 1325 N N . GLN A 1 167 ? -26.357 -13.143 44.459 1.00 91.00 167 GLN A N 1
ATOM 1326 C CA . GLN A 1 167 ? -27.092 -12.395 45.484 1.00 91.00 167 GLN A CA 1
ATOM 1327 C C . GLN A 1 167 ? -26.177 -11.986 46.652 1.00 91.00 167 GLN A C 1
ATOM 1329 O O . GLN A 1 167 ? -25.098 -12.555 46.858 1.00 91.00 167 GLN A O 1
ATOM 1334 N N . GLY A 1 168 ? -26.610 -10.987 47.430 1.00 92.06 168 GLY A N 1
ATOM 1335 C CA . GLY A 1 168 ? -25.920 -10.510 48.634 1.00 92.06 168 GLY A CA 1
ATOM 1336 C C . GLY A 1 168 ? -24.526 -9.927 48.360 1.00 92.06 168 GLY A C 1
ATOM 1337 O O . GLY A 1 168 ? -24.288 -9.304 47.332 1.00 92.06 168 GLY A O 1
ATOM 1338 N N . LYS A 1 169 ? -23.566 -10.171 49.262 1.00 90.31 169 LYS A N 1
ATOM 1339 C CA . LYS A 1 169 ? -22.196 -9.612 49.180 1.00 90.31 169 LYS A CA 1
ATOM 1340 C C . LYS A 1 169 ? -21.430 -9.982 47.901 1.00 90.31 169 LYS A C 1
ATOM 1342 O O . LYS A 1 169 ? -20.483 -9.295 47.527 1.00 90.31 169 LYS A O 1
ATOM 1347 N N . ASN A 1 170 ? -21.784 -11.091 47.250 1.00 89.88 170 ASN A N 1
ATOM 1348 C CA . ASN A 1 170 ? -21.155 -11.491 45.990 1.00 89.88 170 ASN A CA 1
ATOM 1349 C C . ASN A 1 170 ? -21.692 -10.677 44.805 1.00 89.88 170 ASN A C 1
ATOM 1351 O O . ASN A 1 170 ? -20.919 -10.350 43.907 1.00 89.88 170 ASN A O 1
ATOM 1355 N N . LEU A 1 171 ? -22.972 -10.289 44.841 1.00 91.88 171 LEU A N 1
ATOM 1356 C CA . LEU A 1 171 ? -23.577 -9.412 43.841 1.00 91.88 171 LEU A CA 1
ATOM 1357 C C . LEU A 1 171 ? -22.925 -8.024 43.855 1.00 91.88 171 LEU A C 1
ATOM 1359 O O . LEU A 1 171 ? -22.500 -7.552 42.806 1.00 91.88 171 LEU A O 1
ATOM 1363 N N . GLU A 1 172 ? -22.741 -7.426 45.037 1.00 92.44 172 GLU A N 1
ATOM 1364 C CA . GLU A 1 172 ? -22.081 -6.115 45.187 1.00 92.44 172 GLU A CA 1
ATOM 1365 C C . GLU A 1 172 ? -20.665 -6.106 44.585 1.00 92.44 172 GLU A C 1
ATOM 1367 O O . GLU A 1 172 ? -20.275 -5.172 43.884 1.00 92.44 172 GLU A O 1
ATOM 1372 N N . LYS A 1 173 ? -19.892 -7.184 44.787 1.00 93.75 173 LYS A N 1
ATOM 1373 C CA . LYS A 1 173 ? -18.548 -7.323 44.199 1.00 93.75 173 LYS A CA 1
ATOM 1374 C C . LYS A 1 173 ? -18.572 -7.367 42.671 1.00 93.75 173 LYS A C 1
ATOM 1376 O O . LYS A 1 173 ? -17.662 -6.827 42.042 1.00 93.75 173 LYS A O 1
ATOM 1381 N N . ILE A 1 174 ? -19.556 -8.041 42.074 1.00 92.19 174 ILE A N 1
ATOM 1382 C CA . ILE A 1 174 ? -19.693 -8.116 40.613 1.00 92.19 174 ILE A CA 1
ATOM 1383 C C . ILE A 1 174 ? -20.200 -6.794 40.047 1.00 92.19 174 ILE A C 1
ATOM 1385 O O . ILE A 1 174 ? -19.675 -6.353 39.030 1.00 92.19 174 ILE A O 1
ATOM 1389 N N . GLN A 1 175 ? -21.145 -6.137 40.718 1.00 92.88 175 GLN A N 1
ATOM 1390 C CA . GLN A 1 175 ? -21.650 -4.823 40.320 1.00 92.88 175 GLN A CA 1
ATOM 1391 C C . GLN A 1 175 ? -20.541 -3.771 40.299 1.00 92.88 175 GLN A C 1
ATOM 1393 O O . GLN A 1 175 ? -20.413 -3.064 39.306 1.00 92.88 175 GLN A O 1
ATOM 1398 N N . LEU A 1 176 ? -19.673 -3.746 41.317 1.00 94.88 176 LEU A N 1
ATOM 1399 C CA . LEU A 1 176 ? -18.490 -2.884 41.302 1.00 94.88 176 LEU A CA 1
ATOM 1400 C C . LEU A 1 176 ? -17.619 -3.178 40.075 1.00 94.88 176 LEU A C 1
ATOM 1402 O O . LEU A 1 176 ? -17.344 -2.282 39.286 1.00 94.88 176 LEU A O 1
ATOM 1406 N N . LYS A 1 177 ? -17.215 -4.436 39.853 1.00 94.38 177 LYS A N 1
ATOM 1407 C CA . LYS A 1 177 ? -16.390 -4.800 38.682 1.00 94.38 177 LYS A CA 1
ATOM 1408 C C . LYS A 1 177 ? -17.049 -4.426 37.352 1.00 94.38 177 LYS A C 1
ATOM 1410 O O . LYS A 1 177 ? -16.349 -3.990 36.443 1.00 94.38 177 LYS A O 1
ATOM 1415 N N . LEU A 1 178 ? -18.364 -4.602 37.241 1.00 93.69 178 LEU A N 1
ATOM 1416 C CA . LEU A 1 178 ? -19.141 -4.225 36.067 1.00 93.69 178 LEU A CA 1
ATOM 1417 C C . LEU A 1 178 ? -19.044 -2.718 35.814 1.00 93.69 178 LEU A C 1
ATOM 1419 O O . LEU A 1 178 ? -18.730 -2.324 34.697 1.00 93.69 178 LEU A O 1
ATOM 1423 N N . GLU A 1 179 ? -19.237 -1.895 36.844 1.00 94.88 179 GLU A N 1
ATOM 1424 C CA . GLU A 1 179 ? -19.150 -0.435 36.753 1.00 94.88 179 GLU A CA 1
ATOM 1425 C C . GLU A 1 179 ? -17.742 0.030 36.336 1.00 94.88 179 GLU A C 1
ATOM 1427 O O . GLU A 1 179 ? -17.592 0.851 35.430 1.00 94.88 179 GLU A O 1
ATOM 1432 N N . TRP A 1 180 ? -16.691 -0.576 36.901 1.00 95.62 180 TRP A N 1
ATOM 1433 C CA . TRP A 1 180 ? -15.301 -0.312 36.503 1.00 95.62 180 TRP A CA 1
ATOM 1434 C C . TRP A 1 180 ? -15.035 -0.640 35.025 1.00 95.62 180 TRP A C 1
ATOM 1436 O O . TRP A 1 180 ? -14.402 0.144 34.309 1.00 95.62 180 TRP A O 1
ATOM 1446 N N . VAL A 1 181 ? -15.516 -1.789 34.535 1.00 93.94 181 VAL A N 1
ATOM 1447 C CA . VAL A 1 181 ? -15.351 -2.154 33.118 1.00 93.94 181 VAL A CA 1
ATOM 1448 C C . VAL A 1 181 ? -16.214 -1.273 32.213 1.00 93.94 181 VAL A C 1
ATOM 1450 O O . VAL A 1 181 ? -15.749 -0.888 31.146 1.00 93.94 181 VAL A O 1
ATOM 1453 N N . GLN A 1 182 ? -17.417 -0.878 32.636 1.00 93.31 182 GLN A N 1
ATOM 1454 C CA . GLN A 1 182 ? -18.262 0.065 31.893 1.00 93.31 182 GLN A CA 1
ATOM 1455 C C . GLN A 1 182 ? -17.587 1.429 31.708 1.00 93.31 182 GLN A C 1
ATOM 1457 O O . GLN A 1 182 ? -17.646 1.994 30.620 1.00 93.31 182 GLN A O 1
ATOM 1462 N N . GLN A 1 183 ? -16.889 1.943 32.722 1.00 94.06 183 GLN A N 1
ATOM 1463 C CA . GLN A 1 183 ? -16.085 3.161 32.563 1.00 94.06 183 GLN A CA 1
ATOM 1464 C C . GLN A 1 183 ? -14.912 2.940 31.597 1.00 94.06 183 GLN A C 1
ATOM 1466 O O . GLN A 1 183 ? -14.643 3.772 30.732 1.00 94.06 183 GLN A O 1
ATOM 1471 N N . THR A 1 184 ? -14.240 1.791 31.701 1.00 92.44 184 THR A N 1
ATOM 1472 C CA . THR A 1 184 ? -13.090 1.453 30.846 1.00 92.44 184 THR A CA 1
ATOM 1473 C C . THR A 1 184 ? -13.488 1.302 29.373 1.00 92.44 184 THR A C 1
ATOM 1475 O O . THR A 1 184 ? -12.775 1.797 28.498 1.00 92.44 184 THR A O 1
ATOM 1478 N N . VAL A 1 185 ? -14.648 0.698 29.080 1.00 92.62 185 VAL A N 1
ATOM 1479 C CA . VAL A 1 185 ? -15.129 0.521 27.700 1.00 92.62 185 VAL A CA 1
ATOM 1480 C C . VAL A 1 185 ? -15.394 1.865 27.028 1.00 92.62 185 VAL A C 1
ATOM 1482 O O . VAL A 1 185 ? -15.054 2.024 25.859 1.00 92.62 185 VAL A O 1
ATOM 1485 N N . GLN A 1 186 ? -15.913 2.856 27.768 1.00 91.19 186 GLN A N 1
ATOM 1486 C CA . GLN A 1 186 ? -16.111 4.206 27.236 1.00 91.19 186 GLN A CA 1
ATOM 1487 C C . GLN A 1 186 ? -14.773 4.854 26.875 1.00 91.19 186 GLN A C 1
ATOM 1489 O O . GLN A 1 186 ? -14.638 5.412 25.791 1.00 91.19 186 GLN A O 1
ATOM 1494 N N . VAL A 1 187 ? -13.751 4.733 27.726 1.00 90.25 187 VAL A N 1
ATOM 1495 C CA . VAL A 1 187 ? -12.407 5.256 27.423 1.00 90.25 187 VAL A CA 1
ATOM 1496 C C . VAL A 1 187 ? -11.820 4.586 26.175 1.00 90.25 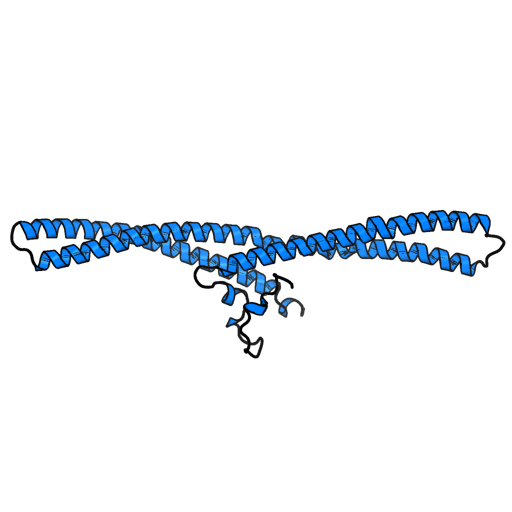187 VAL A C 1
ATOM 1498 O O . VAL A 1 187 ? -11.281 5.268 25.302 1.00 90.25 187 VAL A O 1
ATOM 1501 N N . ASN A 1 188 ? -11.965 3.265 26.050 1.00 87.56 188 ASN A N 1
ATOM 1502 C CA . ASN A 1 188 ? -11.470 2.515 24.895 1.00 87.56 188 ASN A CA 1
ATOM 1503 C C . ASN A 1 188 ? -12.239 2.844 23.604 1.00 87.56 188 ASN A C 1
ATOM 1505 O O . ASN A 1 188 ? -11.627 2.958 22.542 1.00 87.56 188 ASN A O 1
ATOM 1509 N N . GLU A 1 189 ? -13.549 3.085 23.685 1.00 88.25 189 GLU A N 1
ATOM 1510 C CA . GLU A 1 189 ? -14.368 3.563 22.565 1.00 88.25 189 GLU A CA 1
ATOM 1511 C C . GLU A 1 189 ? -13.879 4.924 22.047 1.00 88.25 189 GLU A C 1
ATOM 1513 O O . GLU A 1 189 ? -13.717 5.115 20.838 1.00 88.25 189 GLU A O 1
ATOM 1518 N N . HIS A 1 190 ? -13.557 5.846 22.961 1.00 86.94 190 HIS A N 1
ATOM 1519 C CA . HIS A 1 190 ? -13.023 7.167 22.619 1.00 86.94 190 HIS A CA 1
ATOM 1520 C C . HIS A 1 190 ? -11.627 7.096 21.978 1.00 86.94 190 HIS A C 1
ATOM 1522 O O . HIS A 1 190 ? -11.250 8.021 21.263 1.00 86.94 190 HIS A O 1
ATOM 1528 N N . GLY A 1 191 ? -10.870 6.013 22.191 1.00 83.25 191 GLY A N 1
ATOM 1529 C CA . GLY A 1 191 ? -9.615 5.740 21.482 1.00 83.25 191 GLY A CA 1
ATOM 1530 C C . GLY A 1 191 ? -9.822 5.090 20.108 1.00 83.25 191 GLY A C 1
ATOM 1531 O O . GLY A 1 191 ? -9.216 5.505 19.123 1.00 83.25 191 GLY A O 1
ATOM 1532 N N . TYR A 1 192 ? -10.726 4.113 20.015 1.00 87.12 192 TYR A N 1
ATOM 1533 C CA . TYR A 1 192 ? -10.981 3.343 18.794 1.00 87.12 192 TYR A CA 1
ATOM 1534 C C . TYR A 1 192 ? -11.653 4.163 17.678 1.00 87.12 192 TYR A C 1
ATOM 1536 O O . TYR A 1 192 ? -11.261 4.088 16.508 1.00 87.12 192 TYR A O 1
ATOM 1544 N N . VAL A 1 193 ? -12.668 4.967 18.013 1.00 87.44 193 VAL A N 1
ATOM 1545 C CA . VAL A 1 193 ? -13.465 5.704 17.017 1.00 87.44 193 VAL A CA 1
ATOM 1546 C C . VAL A 1 193 ? -12.618 6.698 16.200 1.00 87.44 193 VAL A C 1
ATOM 1548 O O . VAL A 1 193 ? -12.706 6.666 14.964 1.00 87.44 193 VAL A O 1
ATOM 1551 N N . PRO A 1 194 ? -11.768 7.548 16.811 1.00 88.81 194 PRO A N 1
ATOM 1552 C CA . PRO A 1 194 ? -10.881 8.439 16.066 1.00 88.81 194 PRO A CA 1
ATOM 1553 C C . PRO A 1 194 ? -9.902 7.691 15.159 1.00 88.81 194 PRO A C 1
ATOM 1555 O O . PRO A 1 194 ? -9.738 8.069 13.998 1.00 88.81 194 PRO A O 1
ATOM 1558 N N . GLU A 1 195 ? -9.293 6.605 15.642 1.00 85.38 195 GLU A N 1
ATOM 1559 C CA . GLU A 1 195 ? -8.354 5.803 14.852 1.00 85.38 195 GLU A CA 1
ATOM 1560 C C . GLU A 1 195 ? -9.025 5.225 13.597 1.00 85.38 195 GLU A C 1
ATOM 1562 O O . GLU A 1 195 ? -8.452 5.261 12.501 1.00 85.38 195 GLU A O 1
ATOM 1567 N N . ARG A 1 196 ? -10.277 4.768 13.722 1.00 89.44 196 ARG A N 1
ATOM 1568 C CA . ARG A 1 196 ? -11.085 4.288 12.593 1.00 89.44 196 ARG A CA 1
ATOM 1569 C C . ARG A 1 196 ? -11.425 5.407 11.601 1.00 89.44 196 ARG A C 1
ATOM 1571 O O . ARG A 1 196 ? -11.411 5.185 10.383 1.00 89.44 196 ARG A O 1
ATOM 1578 N N . MET A 1 197 ? -11.714 6.619 12.084 1.00 88.81 197 MET A N 1
ATOM 1579 C CA . MET A 1 197 ? -11.941 7.779 11.209 1.00 88.81 197 MET A CA 1
ATOM 1580 C C . MET A 1 197 ? -10.683 8.143 10.414 1.00 88.81 197 MET A C 1
ATOM 1582 O O . MET A 1 197 ? -10.775 8.420 9.215 1.00 88.81 197 MET A O 1
ATOM 1586 N N . VAL A 1 198 ? -9.509 8.112 11.054 1.00 89.44 198 VAL A N 1
ATOM 1587 C CA . VAL A 1 198 ? -8.220 8.360 10.391 1.00 89.44 198 VAL A CA 1
ATOM 1588 C C . VAL A 1 198 ? -7.975 7.323 9.294 1.00 89.44 198 VAL A C 1
ATOM 1590 O O . VAL A 1 198 ? -7.707 7.705 8.155 1.00 89.44 198 VAL A O 1
ATOM 1593 N N . LEU A 1 199 ? -8.172 6.032 9.582 1.00 88.31 199 LEU A N 1
ATOM 1594 C CA . LEU A 1 199 ? -8.032 4.962 8.588 1.00 88.31 199 LEU A CA 1
ATOM 1595 C C . LEU A 1 199 ? -8.943 5.166 7.365 1.00 88.31 199 LEU A C 1
ATOM 1597 O O . LEU A 1 199 ? -8.527 4.985 6.215 1.00 88.31 199 LEU A O 1
ATOM 1601 N N . THR A 1 200 ? -10.184 5.593 7.608 1.00 87.88 200 THR A N 1
ATOM 1602 C CA . THR A 1 200 ? -11.159 5.873 6.545 1.00 87.88 200 THR A CA 1
ATOM 1603 C C . THR A 1 200 ? -10.697 7.039 5.666 1.00 87.88 200 THR A C 1
ATOM 1605 O O . THR A 1 200 ? -10.763 6.953 4.438 1.00 87.88 200 THR A O 1
ATOM 1608 N N . ARG A 1 201 ? -10.173 8.113 6.272 1.00 88.44 201 ARG A N 1
ATOM 1609 C CA . ARG A 1 201 ? -9.636 9.274 5.541 1.00 88.44 201 ARG A CA 1
ATOM 1610 C C . ARG A 1 201 ? -8.439 8.904 4.669 1.00 88.44 201 ARG A C 1
ATOM 1612 O O . ARG A 1 201 ? -8.424 9.276 3.497 1.00 88.44 201 ARG A O 1
ATOM 1619 N N . ILE A 1 202 ? -7.483 8.144 5.205 1.00 86.44 202 ILE A N 1
ATOM 1620 C CA . ILE A 1 202 ? -6.306 7.680 4.449 1.00 86.44 202 ILE A CA 1
ATOM 1621 C C . ILE A 1 202 ? -6.755 6.823 3.258 1.00 86.44 202 ILE A C 1
ATOM 1623 O O . ILE A 1 202 ? -6.359 7.072 2.1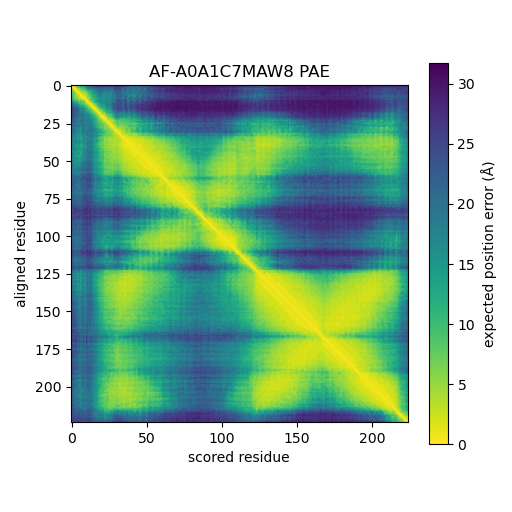20 1.00 86.44 202 ILE A O 1
ATOM 1627 N N . SER A 1 203 ? -7.668 5.876 3.484 1.00 84.56 203 SER A N 1
ATOM 1628 C CA . SER A 1 203 ? -8.193 5.003 2.426 1.00 84.56 203 SER A CA 1
ATOM 1629 C C . SER A 1 203 ? -8.874 5.784 1.292 1.00 84.56 203 SER A C 1
ATOM 1631 O O . SER A 1 203 ? -8.693 5.470 0.114 1.00 84.56 203 SER A O 1
ATOM 1633 N N . LEU A 1 204 ? -9.640 6.829 1.624 1.00 84.25 204 LEU A N 1
ATOM 1634 C CA . LEU A 1 204 ? -10.260 7.715 0.633 1.00 84.25 204 LEU A CA 1
ATOM 1635 C C . LEU A 1 204 ? -9.225 8.559 -0.124 1.00 84.25 204 LEU A C 1
ATOM 1637 O O . LEU A 1 204 ? -9.370 8.751 -1.333 1.00 84.25 204 LEU A O 1
ATOM 1641 N N . CYS A 1 205 ? -8.173 9.026 0.554 1.00 85.62 205 CYS A N 1
ATOM 1642 C CA . CYS A 1 205 ? -7.079 9.782 -0.059 1.00 85.62 205 CYS A CA 1
ATOM 1643 C C . CYS A 1 205 ? -6.347 8.954 -1.128 1.00 85.62 205 CYS A C 1
ATOM 1645 O O . CYS A 1 205 ? -6.154 9.419 -2.257 1.00 85.62 205 CYS A O 1
ATOM 1647 N N . ILE A 1 206 ? -6.025 7.695 -0.812 1.00 82.81 206 ILE A N 1
ATOM 1648 C CA . ILE A 1 206 ? -5.373 6.771 -1.747 1.00 82.81 206 ILE A CA 1
ATOM 1649 C C . ILE A 1 206 ? -6.278 6.516 -2.962 1.00 82.81 206 ILE A C 1
ATOM 1651 O O . ILE A 1 206 ? -5.837 6.656 -4.105 1.00 82.81 206 ILE A O 1
ATOM 1655 N N . LYS A 1 207 ? -7.567 6.215 -2.739 1.00 80.31 207 LYS A N 1
ATOM 1656 C CA . LYS A 1 207 ? -8.539 6.011 -3.829 1.00 80.31 207 LYS A CA 1
ATOM 1657 C C . LYS A 1 207 ? -8.681 7.246 -4.720 1.00 80.31 207 LYS A C 1
ATOM 1659 O O . LYS A 1 207 ? -8.714 7.120 -5.943 1.00 80.31 207 LYS A O 1
ATOM 1664 N N . SER A 1 208 ? -8.750 8.439 -4.132 1.00 81.62 208 SER A N 1
ATOM 1665 C CA . SER A 1 208 ? -8.820 9.700 -4.879 1.00 81.62 208 SER A CA 1
ATOM 1666 C C . SER A 1 208 ? -7.568 9.924 -5.731 1.00 81.62 208 SER A C 1
ATOM 1668 O O . SER A 1 208 ? -7.673 10.240 -6.919 1.00 81.62 208 SER A O 1
ATOM 1670 N N . SER A 1 209 ? -6.387 9.676 -5.156 1.00 80.38 209 SER A N 1
ATOM 1671 C CA . SER A 1 209 ? -5.100 9.805 -5.844 1.00 80.38 209 SER A CA 1
ATOM 1672 C C . SER A 1 209 ? -5.020 8.876 -7.054 1.00 80.38 209 SER A C 1
ATOM 1674 O O . SER A 1 209 ? -4.745 9.340 -8.161 1.00 80.38 209 SER A O 1
ATOM 1676 N N . LEU A 1 210 ? -5.372 7.601 -6.886 1.00 76.00 210 LEU A N 1
ATOM 1677 C CA . LEU A 1 210 ? -5.397 6.617 -7.972 1.00 76.00 210 LEU A CA 1
ATOM 1678 C C . LEU A 1 210 ? -6.413 6.975 -9.068 1.00 76.00 210 LEU A C 1
ATOM 1680 O O . LEU A 1 210 ? -6.074 6.981 -10.251 1.00 76.00 210 LEU A O 1
ATOM 1684 N N . ASN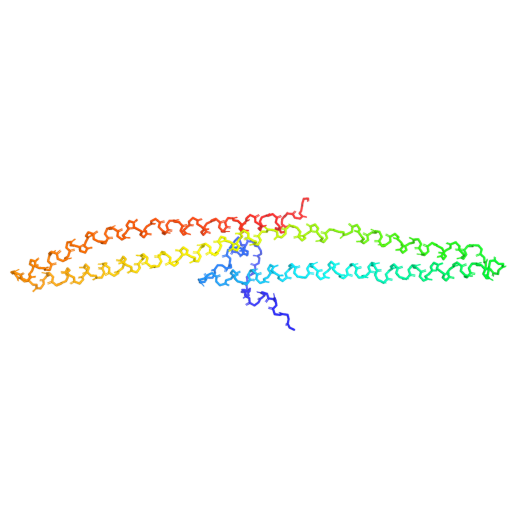 A 1 211 ? -7.619 7.405 -8.690 1.00 75.12 211 ASN A N 1
ATOM 1685 C CA . ASN A 1 211 ? -8.621 7.881 -9.649 1.00 75.12 211 ASN A CA 1
ATOM 1686 C C . ASN A 1 211 ? -8.172 9.144 -10.405 1.00 75.12 211 ASN A C 1
ATOM 1688 O O . ASN A 1 211 ? -8.578 9.365 -11.548 1.00 75.12 211 ASN A O 1
ATOM 1692 N N . SER A 1 212 ? -7.354 10.002 -9.787 1.00 75.38 212 SER A N 1
ATOM 1693 C CA . SER A 1 212 ? -6.788 11.184 -10.450 1.00 75.38 212 SER A CA 1
ATOM 1694 C C . SER A 1 212 ? -5.721 10.818 -11.487 1.00 75.38 212 SER A C 1
ATOM 1696 O O . SER A 1 212 ? -5.625 11.480 -12.521 1.00 75.38 212 SER A O 1
ATOM 1698 N N . VAL A 1 213 ? -4.945 9.758 -11.231 1.00 71.12 213 VAL A N 1
ATOM 1699 C CA . VAL A 1 213 ? -3.952 9.220 -12.171 1.00 71.12 213 VAL A CA 1
ATOM 1700 C C . VAL A 1 213 ? -4.666 8.583 -13.359 1.00 71.12 213 VAL A C 1
ATOM 1702 O O . VAL A 1 213 ? -4.359 8.911 -14.504 1.00 71.12 213 VAL A O 1
ATOM 1705 N N . GLN A 1 214 ? -5.689 7.764 -13.104 1.00 68.50 214 GLN A N 1
ATOM 1706 C CA . GLN A 1 214 ? -6.455 7.115 -14.167 1.00 68.50 214 GLN A CA 1
ATOM 1707 C C . GLN A 1 214 ? -7.194 8.120 -15.064 1.00 68.50 214 GLN A C 1
ATOM 1709 O O . GLN A 1 214 ? -7.219 7.941 -16.275 1.00 68.50 214 GLN A O 1
ATOM 1714 N N . ARG A 1 215 ? -7.742 9.215 -14.513 1.00 66.94 215 ARG A N 1
ATOM 1715 C CA . ARG A 1 215 ? -8.392 10.261 -15.328 1.00 66.94 215 ARG A CA 1
ATOM 1716 C C . ARG A 1 215 ? -7.428 11.042 -16.222 1.00 66.94 215 ARG A C 1
ATO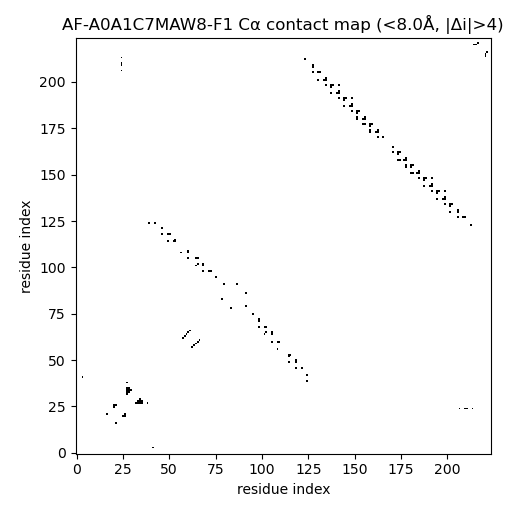M 1718 O O . ARG A 1 215 ? -7.834 11.479 -17.289 1.00 66.94 215 ARG A O 1
ATOM 1725 N N . ARG A 1 216 ? -6.173 11.231 -15.805 1.00 62.44 216 ARG A N 1
ATOM 1726 C CA . ARG A 1 216 ? -5.177 11.975 -16.597 1.00 62.44 216 ARG A CA 1
ATOM 1727 C C . ARG A 1 216 ? -4.540 11.156 -17.721 1.00 62.44 216 ARG A C 1
ATOM 1729 O O . ARG A 1 216 ? -4.025 11.746 -18.661 1.00 62.44 216 ARG A O 1
ATOM 1736 N N . HIS A 1 217 ? -4.565 9.830 -17.618 1.00 59.81 217 HIS A N 1
ATOM 1737 C CA . HIS A 1 217 ? -3.859 8.931 -18.539 1.00 59.81 217 HIS A CA 1
ATOM 1738 C C . HIS A 1 217 ? -4.743 7.826 -19.133 1.00 59.81 217 HIS A C 1
ATOM 1740 O O . HIS A 1 217 ? -4.236 6.922 -19.792 1.00 59.81 217 HIS A O 1
ATOM 1746 N N . GLY A 1 218 ? -6.056 7.879 -18.900 1.00 54.66 218 GLY A N 1
ATOM 1747 C CA . GLY A 1 218 ? -7.021 6.986 -19.531 1.00 54.66 218 GLY A CA 1
ATOM 1748 C C . GLY A 1 218 ? -7.177 7.274 -21.031 1.00 54.66 218 GLY A C 1
ATOM 1749 O O . GLY A 1 218 ? -6.844 8.372 -21.477 1.00 54.66 218 GLY A O 1
ATOM 1750 N N . PRO A 1 219 ? -7.713 6.316 -21.808 1.00 46.47 219 PRO A N 1
ATOM 1751 C CA . PRO A 1 219 ? -7.829 6.416 -23.267 1.00 46.47 219 PRO A CA 1
ATOM 1752 C C . PRO A 1 219 ? -8.600 7.657 -23.751 1.00 46.47 219 PRO A C 1
ATOM 1754 O O . PRO A 1 219 ? -8.342 8.140 -24.846 1.00 46.47 219 PRO A O 1
ATOM 1757 N N . GLU A 1 220 ? -9.476 8.237 -22.924 1.00 42.81 220 GLU A N 1
ATOM 1758 C CA . GLU A 1 220 ? -10.194 9.483 -23.238 1.00 42.81 220 GLU A CA 1
ATOM 1759 C C . GLU A 1 220 ? -9.269 10.713 -23.349 1.00 42.81 220 GLU A C 1
ATOM 1761 O O . GLU A 1 220 ? -9.556 11.626 -24.123 1.00 42.81 220 GLU A O 1
ATOM 1766 N N . ALA A 1 221 ? -8.133 10.731 -22.640 1.00 45.44 221 ALA A N 1
ATOM 1767 C CA . ALA A 1 221 ? -7.182 11.847 -22.645 1.00 45.44 221 ALA A CA 1
ATOM 1768 C C . ALA A 1 221 ? -6.304 11.911 -23.911 1.00 45.44 221 ALA A C 1
ATOM 1770 O O . ALA A 1 221 ? -5.580 12.885 -24.092 1.00 45.44 221 ALA A O 1
ATOM 1771 N N . GLN A 1 222 ? -6.351 10.894 -24.779 1.00 39.91 222 GLN A N 1
ATOM 1772 C CA . GLN A 1 222 ? -5.609 10.859 -26.049 1.00 39.91 222 GLN A CA 1
ATOM 1773 C C . GLN A 1 222 ? -6.435 11.355 -27.250 1.00 39.91 222 GLN A C 1
ATOM 1775 O O . GLN A 1 222 ? -5.972 11.276 -28.384 1.00 39.91 222 GLN A O 1
ATOM 1780 N N . THR A 1 223 ? -7.645 11.873 -27.008 1.00 40.62 223 THR A N 1
ATOM 1781 C CA . THR A 1 223 ? -8.575 12.349 -28.053 1.00 40.62 223 THR A CA 1
ATOM 1782 C C . THR A 1 223 ? -8.660 13.877 -28.173 1.00 40.62 223 THR A C 1
ATOM 1784 O O . THR A 1 223 ? -9.543 14.376 -28.870 1.00 40.62 223 THR A O 1
ATOM 1787 N N . GLN A 1 224 ? -7.775 14.624 -27.506 1.00 33.69 224 GLN A N 1
ATOM 1788 C CA . GLN A 1 224 ? -7.642 16.081 -27.653 1.00 33.69 224 GLN A CA 1
ATOM 1789 C C . GLN A 1 224 ? -6.246 16.466 -28.125 1.00 33.69 224 GLN A C 1
ATOM 1791 O O . GLN A 1 224 ? -5.271 15.898 -27.585 1.00 33.69 224 GLN A O 1
#

Organism: Grifola frondosa (NCBI:txid5627)

Solvent-accessible surface area (backbone atoms only — not comparable to full-atom values): 12618 Å² total; per-residue (Å²): 133,75,90,79,62,64,64,82,76,53,74,89,81,73,83,68,97,77,51,80,71,69,40,65,86,66,62,37,50,65,82,89,45,59,35,53,60,55,49,51,53,49,54,53,48,53,52,49,55,51,50,51,52,49,50,50,53,48,45,50,42,61,58,51,50,46,48,48,46,50,54,49,52,54,51,48,53,52,49,48,72,76,37,64,91,79,52,61,69,66,61,57,51,55,56,56,48,51,55,54,52,54,52,51,51,44,52,53,59,63,67,54,50,56,59,61,61,54,58,65,70,58,72,59,55,65,62,52,53,52,52,50,54,52,42,57,55,38,50,56,51,30,51,56,32,44,51,55,30,51,53,34,52,53,48,44,54,51,36,55,55,48,46,77,78,44,64,67,80,61,24,56,56,38,51,51,54,36,53,55,43,57,55,48,34,54,57,34,45,68,55,24,54,57,42,47,51,51,43,52,52,49,55,50,50,53,53,51,53,50,51,53,53,48,64,67,69,34,80,76,57,74,76,114